Protein AF-A0A945FJR6-F1 (afdb_monomer_lite)

Foldseek 3Di:
DDFAKWFWKFKKFKPLQLLLCCQQVVQFFPLPPVPPLNVVLVVLVVVLVVLVVQLVVDPDPVSVVVSVVSNVVSSVVSNCSLVLLCDPVHSRPPVVSNVVSQVVQVVQQVLLVVLQVVQPWAWQADDSGMTMIRHHPVQRDPVSVQVSQQVSQVVGPPSIHMDRPDIFRIKRGHDHQAIWTQHPVRDIDGTDCLLDPLQAFQQLVVLSSLLVVCRNVVVLVSNLVSLVVVLVCLLVLVDQLNRRWGKDAAAPCCCVPPVNVLVCVQCVVPDHGDIFTWAAFCVRHIHTSVPDDSRGNSLVVLVSSLSSLVSSPSNDPPVSSCVSNPSDDRDPPPPPPPD

Secondary structure (DSSP, 8-state):
---EEEEEEEEEEETTHHHHHHHHHT---TT-TTS-HHHHHHHHHHHHHHHHHHHHH--SHHHHHHHHHHHHHHHHHHHHHHHHHT-TTSTT--HHHHHHHHHHHHHHHHHHHHHHHHTT-EEEEE-SSEEEEEPPTT--SHHHHHHHHHHHHTTSPTT--EEEEEEEEEEEEEETTEEEEE-TT--EEEESTTT--TTS-HHHHHHHHHHHHHHHTT-HHHHHHHHHHHHHHHHTT-S-HHHH-EEEE--HHHHH-GGGHHHHHHTTTPPTT-EEEEEEBTTS-EEEGGG--S-B-HHHHHHHHHHHHGGGGGGS-HHHHHHHS--PPPP--------

Sequence (339 aa):
VADGIFQRVVKADVESLYPSIMLSNQIHPATDTENSFLPMLEHLTNRRLEAKTNFQKATTETDRTYWDGLQGSYKILINSFYGYLAYGRANFNDYDAAGQITTIGQQIAHSMVNTLKDLGAEIIEVDTDGVYFVAPDNITTETAENALIASISATLPKGIHLSHDGRFKGMISLKAKNYILSDYNNKLTIKGSSLRSRRDERIFRQFITELAPLLIEKNFEGASLAYLDLAHKLQDGQISPEDFCRWERISKKTFSNPNLRRLAKAGEDSKIGDKIAVYQREDGSLARTDFFAHDEDRKYLLRRLHDTAERFHTLFDDAEFKKLFPNVQPKVRNQLTLF

Radius of gyration: 26.04 Å; chains: 1; bounding box: 61×44×94 Å

pLDDT: mean 93.11, std 8.25, range [38.06, 98.56]

Structure (mmCIF, N/CA/C/O backbone):
data_AF-A0A945FJR6-F1
#
_entry.id   AF-A0A945FJR6-F1
#
loop_
_atom_site.group_PDB
_atom_site.id
_atom_site.type_symbol
_atom_site.label_atom_id
_atom_site.label_alt_id
_atom_site.label_comp_id
_atom_site.label_asym_id
_atom_site.label_entity_id
_atom_site.label_seq_id
_atom_site.pdbx_PDB_ins_code
_atom_site.Cartn_x
_atom_site.Cartn_y
_atom_site.Cartn_z
_atom_site.occupancy
_atom_site.B_iso_or_equiv
_atom_site.auth_seq_id
_atom_site.auth_comp_id
_atom_site.auth_asym_id
_atom_site.auth_atom_id
_atom_site.pdbx_PDB_model_num
ATOM 1 N N . VAL A 1 1 ? -13.844 -6.084 0.187 1.00 71.75 1 VAL A N 1
ATOM 2 C CA . VAL A 1 1 ? -12.748 -5.344 -0.462 1.00 71.75 1 VAL A CA 1
ATOM 3 C C . VAL A 1 1 ? -13.189 -5.090 -1.884 1.00 71.75 1 VAL A C 1
ATOM 5 O O . VAL A 1 1 ? -13.784 -5.998 -2.460 1.00 71.75 1 VAL A O 1
ATOM 8 N N . ALA A 1 2 ? -13.002 -3.872 -2.373 1.00 84.81 2 ALA A N 1
ATOM 9 C CA . ALA A 1 2 ? -13.416 -3.431 -3.692 1.00 84.81 2 ALA A CA 1
ATOM 10 C C . ALA A 1 2 ? -12.186 -2.992 -4.495 1.00 84.81 2 ALA A C 1
ATOM 12 O O . ALA A 1 2 ? -11.311 -2.285 -3.983 1.00 84.81 2 ALA A O 1
ATOM 13 N N . ASP A 1 3 ? -12.153 -3.414 -5.753 1.00 91.69 3 ASP A N 1
ATOM 14 C CA . ASP A 1 3 ? -11.151 -3.004 -6.728 1.00 91.69 3 ASP A CA 1
ATOM 15 C C . ASP A 1 3 ? -11.764 -1.892 -7.586 1.00 91.69 3 ASP A C 1
ATOM 17 O O . ASP A 1 3 ? -12.940 -1.957 -7.949 1.00 91.69 3 ASP A O 1
ATOM 21 N N . GLY A 1 4 ? -11.001 -0.840 -7.869 1.00 95.88 4 GLY A N 1
ATOM 22 C CA . GLY A 1 4 ? -11.517 0.323 -8.579 1.00 95.88 4 GLY A CA 1
ATOM 23 C C . GLY A 1 4 ? -10.791 1.627 -8.271 1.00 95.88 4 GLY A C 1
ATOM 24 O O . GLY A 1 4 ? -9.767 1.671 -7.580 1.00 95.88 4 GLY A O 1
ATOM 25 N N . ILE A 1 5 ? -11.353 2.708 -8.808 1.00 97.19 5 ILE A N 1
ATOM 26 C CA . ILE A 1 5 ? -10.902 4.083 -8.594 1.00 97.19 5 ILE A CA 1
ATOM 27 C C . ILE A 1 5 ? -11.942 4.801 -7.735 1.00 97.19 5 ILE A C 1
ATOM 29 O O . ILE A 1 5 ? -13.079 5.003 -8.162 1.00 97.19 5 ILE A O 1
ATOM 33 N N . PHE A 1 6 ? -11.527 5.235 -6.550 1.00 97.12 6 PHE A N 1
ATOM 34 C CA . PHE A 1 6 ? -12.383 5.858 -5.546 1.00 97.12 6 PHE A CA 1
ATOM 35 C C . PHE A 1 6 ? -11.936 7.294 -5.279 1.00 97.12 6 PHE A C 1
ATOM 37 O O . PHE A 1 6 ? -10.742 7.594 -5.255 1.00 97.12 6 PHE A O 1
ATOM 44 N N . GLN A 1 7 ? -12.889 8.190 -5.044 1.00 95.44 7 GLN A N 1
ATOM 45 C CA . GLN A 1 7 ? -12.642 9.585 -4.665 1.00 95.44 7 GLN A CA 1
ATOM 46 C C . GLN A 1 7 ? -13.145 9.827 -3.239 1.00 95.44 7 GLN A C 1
ATOM 48 O O . GLN A 1 7 ? -14.053 9.133 -2.791 1.00 95.44 7 GLN A O 1
ATOM 53 N N . ARG A 1 8 ? -12.590 10.829 -2.541 1.00 94.88 8 ARG A N 1
ATOM 54 C CA . ARG A 1 8 ? -12.964 11.187 -1.152 1.00 94.88 8 ARG A CA 1
ATOM 55 C C . ARG A 1 8 ? -12.829 10.001 -0.185 1.00 94.88 8 ARG A C 1
ATOM 57 O O . ARG A 1 8 ? -13.772 9.619 0.505 1.00 94.88 8 ARG A O 1
ATOM 64 N N . VAL A 1 9 ? -11.647 9.395 -0.174 1.00 97.19 9 VAL A N 1
ATOM 65 C CA . VAL A 1 9 ? -11.382 8.204 0.637 1.00 97.19 9 VAL A CA 1
ATOM 66 C C . VAL A 1 9 ? -10.960 8.609 2.041 1.00 97.19 9 VAL A C 1
ATOM 68 O O . VAL A 1 9 ? -10.077 9.448 2.220 1.00 97.19 9 VAL A O 1
ATOM 71 N N . VAL A 1 10 ? -11.562 7.971 3.035 1.00 97.12 10 VAL A N 1
ATOM 72 C CA . VAL A 1 10 ? -11.265 8.130 4.457 1.00 97.12 10 VAL A CA 1
ATOM 73 C C . VAL A 1 10 ? -10.627 6.846 4.968 1.00 97.12 10 VAL A C 1
ATOM 75 O O . VAL A 1 10 ? -10.988 5.749 4.540 1.00 97.12 10 VAL A O 1
ATOM 78 N N . LYS A 1 11 ? -9.669 6.983 5.884 1.00 96.19 11 LYS A N 1
ATOM 79 C CA . LYS A 1 11 ? -9.117 5.874 6.655 1.00 96.19 11 LYS A CA 1
ATOM 80 C C . LYS A 1 11 ? -9.500 6.037 8.123 1.00 96.19 11 LYS A C 1
ATOM 82 O O . LYS A 1 11 ? -9.142 7.034 8.748 1.00 96.19 11 LYS A O 1
ATOM 87 N N . ALA A 1 12 ? -10.177 5.033 8.669 1.00 94.56 12 ALA A N 1
ATOM 88 C CA . ALA A 1 12 ? -10.329 4.869 10.110 1.00 94.56 12 ALA A CA 1
ATOM 89 C C . ALA A 1 12 ? -9.416 3.740 10.597 1.00 94.56 12 ALA A C 1
ATOM 91 O O . ALA A 1 12 ? -9.240 2.742 9.898 1.00 94.56 12 ALA A O 1
ATOM 92 N N . ASP A 1 13 ? -8.837 3.903 11.781 1.00 92.38 13 ASP A N 1
ATOM 93 C CA . ASP A 1 13 ? -7.892 2.952 12.374 1.00 92.38 13 ASP A CA 1
ATOM 94 C C . ASP A 1 13 ? -8.199 2.776 13.864 1.00 92.38 13 ASP A C 1
ATOM 96 O O . ASP A 1 13 ? -8.480 3.755 14.568 1.00 92.38 13 ASP A O 1
ATOM 100 N N . VAL A 1 14 ? -8.186 1.532 14.339 1.00 89.50 14 VAL A N 1
ATOM 101 C CA . VAL A 1 14 ? -8.366 1.198 15.750 1.00 89.50 14 VAL A CA 1
ATOM 102 C C . VAL A 1 14 ? -7.051 1.430 16.480 1.00 89.50 14 VAL A C 1
ATOM 104 O O . VAL A 1 14 ? -6.057 0.736 16.256 1.00 89.50 14 VAL A O 1
ATOM 107 N N . GLU A 1 15 ? -7.053 2.361 17.430 1.00 86.50 15 GLU A N 1
ATOM 108 C CA . GLU A 1 15 ? -5.855 2.677 18.193 1.00 86.50 15 GLU A CA 1
ATOM 109 C C . GLU A 1 15 ? -5.393 1.470 19.020 1.00 86.50 15 GLU A C 1
ATOM 111 O O . GLU A 1 15 ? -6.032 1.064 19.993 1.00 86.50 15 GLU A O 1
ATOM 116 N N . SER A 1 16 ? -4.232 0.917 18.648 1.00 87.38 16 SER A N 1
ATOM 117 C CA . SER A 1 16 ? -3.579 -0.168 19.389 1.00 87.38 16 SER A CA 1
ATOM 118 C C . SER A 1 16 ? -4.495 -1.382 19.616 1.00 87.38 16 SER A C 1
ATOM 120 O O . SER A 1 16 ? -4.508 -1.935 20.711 1.00 87.38 16 SER A O 1
ATOM 122 N N . LEU A 1 17 ? -5.218 -1.817 18.571 1.00 92.44 17 LEU A N 1
ATOM 123 C CA . LEU A 1 17 ? -6.237 -2.881 18.613 1.00 92.44 17 LEU A CA 1
ATOM 124 C C . LEU A 1 17 ? -5.896 -4.052 19.550 1.00 92.44 17 LEU A C 1
ATOM 126 O O . LEU A 1 17 ? -6.621 -4.294 20.510 1.00 92.44 17 LEU A O 1
ATOM 130 N N . TYR A 1 18 ? -4.801 -4.776 19.292 1.00 94.62 18 TYR A N 1
ATOM 131 C CA . TYR A 1 18 ? -4.455 -5.960 20.087 1.00 94.62 18 TYR A CA 1
ATOM 132 C C . TYR A 1 18 ? -4.109 -5.633 21.545 1.00 94.62 18 TYR A C 1
ATOM 134 O O . TYR A 1 18 ? -4.742 -6.223 22.415 1.00 94.62 18 TYR A O 1
ATOM 142 N N . PRO A 1 19 ? -3.198 -4.690 21.854 1.00 94.62 19 PRO A N 1
ATOM 143 C CA . PRO A 1 19 ? -3.008 -4.211 23.223 1.00 94.62 19 PRO A CA 1
ATOM 144 C C . PRO A 1 19 ? -4.310 -3.850 23.948 1.00 94.62 19 PRO A C 1
ATOM 146 O O . PRO A 1 19 ? -4.509 -4.247 25.093 1.00 94.62 19 PRO A O 1
ATOM 149 N N . SER A 1 20 ? -5.212 -3.140 23.271 1.00 94.06 20 SER A N 1
ATOM 150 C CA . SER A 1 20 ? -6.488 -2.713 23.841 1.00 94.06 20 SER A CA 1
ATOM 151 C C . SER A 1 20 ? -7.405 -3.901 24.142 1.00 94.06 20 SER A C 1
ATOM 153 O O . SER A 1 20 ? -7.988 -3.937 25.220 1.00 94.06 20 SER A O 1
ATOM 155 N N . ILE A 1 21 ? -7.472 -4.902 23.253 1.00 95.69 21 ILE A N 1
ATOM 156 C CA . ILE A 1 21 ? -8.183 -6.173 23.494 1.00 95.69 21 ILE A CA 1
ATOM 157 C C . ILE A 1 21 ? -7.581 -6.916 24.690 1.00 95.69 21 ILE A C 1
ATOM 159 O O . ILE A 1 21 ? -8.309 -7.392 25.553 1.00 95.69 21 ILE A O 1
ATOM 163 N N . MET A 1 22 ? -6.253 -7.011 24.770 1.00 96.38 22 MET A N 1
ATOM 164 C CA . MET A 1 22 ? -5.581 -7.706 25.873 1.00 96.38 22 MET A CA 1
ATOM 165 C C . MET A 1 22 ? -5.943 -7.088 27.223 1.00 96.38 22 MET A C 1
ATOM 167 O O . MET A 1 22 ? -6.292 -7.806 28.157 1.00 96.38 22 MET A O 1
ATOM 171 N N . LEU A 1 23 ? -5.916 -5.756 27.310 1.00 95.62 23 LEU A N 1
ATOM 172 C CA . LEU A 1 23 ? -6.253 -5.023 28.527 1.00 95.62 23 LEU A CA 1
ATOM 173 C C . LEU A 1 23 ? -7.752 -5.083 28.852 1.00 95.62 23 LEU A C 1
ATOM 175 O O . LEU A 1 23 ? -8.117 -5.322 30.001 1.00 95.62 23 LEU A O 1
ATOM 179 N N . SER A 1 24 ? -8.643 -4.892 27.877 1.00 94.25 24 SER A N 1
ATOM 180 C CA . SER A 1 24 ? -10.089 -4.859 28.138 1.00 94.25 24 SER A CA 1
ATOM 181 C C . SER A 1 24 ? -10.671 -6.241 28.445 1.00 94.25 24 SER A C 1
ATOM 183 O O . SER A 1 24 ? -11.568 -6.352 29.280 1.00 94.25 24 SER A O 1
ATOM 185 N N . ASN A 1 25 ? -10.137 -7.292 27.820 1.00 95.00 25 ASN A N 1
ATOM 186 C CA . ASN A 1 25 ? -10.568 -8.675 28.014 1.00 95.00 25 ASN A CA 1
ATOM 187 C C . ASN A 1 25 ? -9.721 -9.442 29.041 1.00 95.00 25 ASN A C 1
ATOM 189 O O . ASN A 1 25 ? -10.010 -10.610 29.287 1.00 95.00 25 ASN A O 1
ATOM 193 N N . GLN A 1 26 ? -8.706 -8.805 29.637 1.00 95.38 26 GLN A N 1
ATOM 194 C CA . GLN A 1 26 ? -7.778 -9.423 30.595 1.00 95.38 26 GLN A CA 1
ATOM 195 C C . GLN A 1 26 ? -7.098 -10.685 30.031 1.00 95.38 26 GLN A C 1
ATOM 197 O O . GLN A 1 26 ? -6.939 -11.687 30.723 1.00 95.38 26 GLN A O 1
ATOM 202 N N . ILE A 1 27 ? -6.697 -10.641 28.756 1.00 96.62 27 ILE A N 1
ATOM 203 C CA . ILE A 1 27 ? -6.035 -11.765 28.080 1.00 96.62 27 ILE A CA 1
ATOM 204 C C . ILE A 1 27 ? -4.527 -11.652 28.275 1.00 96.62 27 ILE A C 1
ATOM 206 O O . ILE A 1 27 ? -3.885 -10.739 27.751 1.00 96.62 27 ILE A O 1
ATOM 210 N N . HIS A 1 28 ? -3.959 -12.619 28.985 1.00 96.06 28 HIS A N 1
ATOM 211 C CA . HIS A 1 28 ? -2.538 -12.716 29.290 1.00 96.06 28 HIS A CA 1
ATOM 212 C C . HIS A 1 28 ? -2.049 -14.159 29.084 1.00 96.06 28 HIS A C 1
ATOM 214 O O . HIS A 1 28 ? -2.868 -15.079 29.039 1.00 96.06 28 HIS A O 1
ATOM 220 N N . PRO A 1 29 ? -0.733 -14.380 28.934 1.00 97.06 29 PRO A N 1
ATOM 221 C CA . PRO A 1 29 ? -0.199 -15.721 28.751 1.00 97.06 29 PRO A CA 1
ATOM 222 C C . PRO A 1 29 ? -0.373 -16.547 30.026 1.00 97.06 29 PRO A C 1
ATOM 224 O O . PRO A 1 29 ? -0.154 -16.043 31.132 1.00 97.06 29 PRO A O 1
ATOM 227 N N . ALA A 1 30 ? -0.695 -17.832 29.879 1.00 95.00 30 ALA A N 1
ATOM 228 C CA . ALA A 1 30 ? -0.882 -18.746 31.010 1.00 95.00 30 ALA A CA 1
ATOM 229 C C . ALA A 1 30 ? 0.387 -18.924 31.866 1.00 95.00 30 ALA A C 1
ATOM 231 O O . ALA A 1 30 ? 0.314 -19.273 33.042 1.00 95.00 30 ALA A O 1
ATOM 232 N N . THR A 1 31 ? 1.561 -18.670 31.284 1.00 94.81 31 THR A N 1
ATOM 233 C CA . THR A 1 31 ? 2.863 -18.740 31.961 1.00 94.81 31 THR A CA 1
ATOM 234 C C . THR A 1 31 ? 3.166 -17.529 32.848 1.00 94.81 31 THR A C 1
ATOM 236 O O . THR A 1 31 ? 4.166 -17.549 33.561 1.00 94.81 31 THR A O 1
ATOM 239 N N . ASP A 1 32 ? 2.371 -16.456 32.787 1.00 95.75 32 ASP A N 1
ATOM 240 C CA . ASP A 1 32 ? 2.562 -15.263 33.623 1.00 95.75 32 ASP A CA 1
ATOM 241 C C . ASP A 1 32 ? 2.023 -15.483 35.045 1.00 95.75 32 ASP A C 1
ATOM 243 O O . ASP A 1 32 ? 0.965 -14.986 35.423 1.00 95.75 32 ASP A O 1
ATOM 247 N N . THR A 1 33 ? 2.756 -16.256 35.847 1.00 93.75 33 THR A N 1
ATOM 248 C CA . THR A 1 33 ? 2.371 -16.573 37.234 1.00 93.75 33 THR A CA 1
ATOM 249 C C . THR A 1 33 ? 2.499 -15.384 38.184 1.00 93.75 33 THR A C 1
ATOM 251 O O . THR A 1 33 ? 1.852 -15.366 39.227 1.00 93.75 33 THR A O 1
ATOM 254 N N . GLU A 1 34 ? 3.312 -14.390 37.822 1.00 94.50 34 GLU A N 1
ATOM 255 C CA . GLU A 1 34 ? 3.610 -13.210 38.642 1.00 94.50 34 GLU A CA 1
ATOM 256 C C . GLU A 1 34 ? 2.755 -11.990 38.266 1.00 94.50 34 GLU A C 1
ATOM 258 O O . GLU A 1 34 ? 2.993 -10.895 38.775 1.00 94.50 34 GLU A O 1
ATOM 263 N N . ASN A 1 35 ? 1.783 -12.149 37.357 1.00 94.50 35 ASN A N 1
ATOM 264 C CA . ASN A 1 35 ? 0.915 -11.072 36.873 1.00 94.50 35 ASN A CA 1
ATOM 265 C C . ASN A 1 35 ? 1.709 -9.831 36.416 1.00 94.50 35 ASN A C 1
ATOM 267 O O . ASN A 1 35 ? 1.409 -8.695 36.782 1.00 94.50 35 ASN A O 1
ATOM 271 N N . SER A 1 36 ? 2.782 -10.042 35.660 1.00 95.19 36 SER A N 1
ATOM 272 C CA . SER A 1 36 ? 3.657 -8.965 35.190 1.00 95.19 36 SER A CA 1
ATOM 273 C C . SER A 1 36 ? 3.267 -8.453 33.804 1.00 95.19 36 SER A C 1
ATOM 275 O O . SER A 1 36 ? 3.582 -7.316 33.449 1.00 95.19 36 SER A O 1
ATOM 277 N N . PHE A 1 37 ? 2.584 -9.272 33.006 1.00 96.69 37 PHE A N 1
ATOM 278 C CA . PHE A 1 37 ? 2.374 -9.022 31.588 1.00 96.69 37 PHE A CA 1
ATOM 279 C C . PHE A 1 37 ? 1.425 -7.843 31.337 1.00 96.69 37 PHE A C 1
ATOM 281 O O . PHE A 1 37 ? 1.811 -6.860 30.698 1.00 96.69 37 PHE A O 1
ATOM 288 N N . LEU A 1 38 ? 0.194 -7.905 31.858 1.00 97.06 38 LEU A N 1
ATOM 289 C CA . LEU A 1 38 ? -0.801 -6.846 31.653 1.00 97.06 38 LEU A CA 1
ATOM 290 C C . LEU A 1 38 ? -0.452 -5.540 32.377 1.00 97.06 38 LEU A C 1
ATOM 292 O O . LEU A 1 38 ? -0.558 -4.496 31.732 1.00 97.06 38 LEU A O 1
ATOM 296 N N . PRO A 1 39 ? 0.038 -5.542 33.635 1.00 97.69 39 PRO A N 1
ATOM 297 C CA . PRO A 1 39 ? 0.448 -4.296 34.284 1.00 97.69 39 PRO A CA 1
ATOM 298 C C .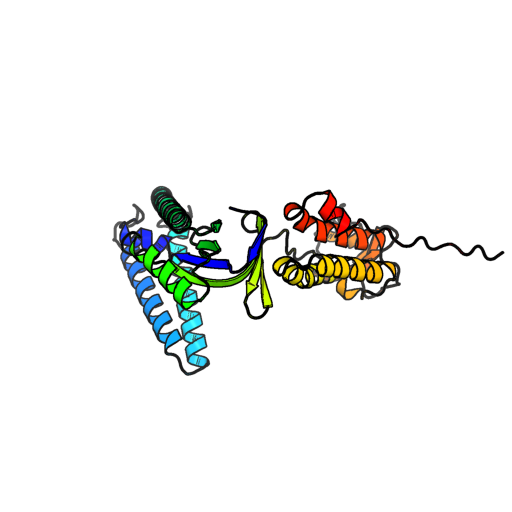 PRO A 1 39 ? 1.576 -3.575 33.541 1.00 97.69 39 PRO A C 1
ATOM 300 O O . PRO A 1 39 ? 1.569 -2.348 33.439 1.00 97.69 39 PRO A O 1
ATOM 303 N N . MET A 1 40 ? 2.525 -4.320 32.961 1.00 97.19 40 MET A N 1
ATOM 304 C CA . MET A 1 40 ? 3.568 -3.727 32.122 1.00 97.19 40 MET A CA 1
ATOM 305 C C . MET A 1 40 ? 2.980 -3.131 30.839 1.00 97.19 40 MET A C 1
ATOM 307 O O . MET A 1 40 ? 3.329 -2.010 30.464 1.00 97.19 40 MET A O 1
ATOM 311 N N . LEU A 1 41 ? 2.075 -3.854 30.173 1.00 97.31 41 LEU A N 1
ATOM 312 C CA . LEU A 1 41 ? 1.399 -3.371 28.971 1.00 97.31 41 LEU A CA 1
ATOM 313 C C . LEU A 1 41 ? 0.607 -2.085 29.243 1.00 97.31 41 LEU A C 1
ATOM 315 O O . LEU A 1 41 ? 0.713 -1.122 28.480 1.00 97.31 41 LEU A O 1
ATOM 319 N N . GLU A 1 42 ? -0.150 -2.049 30.338 1.00 96.75 42 GLU A N 1
ATOM 320 C CA . GLU A 1 42 ? -0.917 -0.881 30.768 1.00 96.75 42 GLU A CA 1
ATOM 321 C C . GLU A 1 42 ? 0.007 0.302 31.069 1.00 96.75 42 GLU A C 1
ATOM 323 O O . GLU A 1 42 ? -0.193 1.398 30.541 1.00 96.75 42 GLU A O 1
ATOM 328 N N . HIS A 1 43 ? 1.072 0.074 31.845 1.00 97.50 43 HIS A N 1
ATOM 329 C CA . HIS A 1 43 ? 2.046 1.112 32.162 1.00 97.50 43 HIS A CA 1
ATOM 330 C C . HIS A 1 43 ? 2.661 1.707 30.891 1.00 97.50 43 HIS A C 1
ATOM 332 O O . HIS A 1 43 ? 2.625 2.921 30.697 1.00 97.50 43 HIS A O 1
ATOM 338 N N . LEU A 1 44 ? 3.174 0.871 29.984 1.00 97.00 44 LEU A N 1
ATOM 339 C CA . LEU A 1 44 ? 3.765 1.326 28.723 1.00 97.00 44 LEU A CA 1
ATOM 340 C C . LEU A 1 44 ? 2.749 2.071 27.847 1.00 97.00 44 LEU A C 1
ATOM 342 O O . LEU A 1 44 ? 3.097 3.074 27.219 1.00 97.00 44 LEU A O 1
ATOM 346 N N . THR A 1 45 ? 1.491 1.627 27.837 1.00 94.62 45 THR A N 1
ATOM 347 C CA . THR A 1 45 ? 0.401 2.299 27.116 1.00 94.62 45 THR A CA 1
ATOM 348 C C . THR A 1 45 ? 0.143 3.696 27.677 1.00 94.62 45 THR A C 1
ATOM 350 O O . THR A 1 45 ? 0.117 4.661 26.911 1.00 94.62 45 THR A O 1
ATOM 353 N N . ASN A 1 46 ? 0.077 3.848 29.001 1.00 95.06 46 ASN A N 1
ATOM 354 C CA . ASN A 1 46 ? -0.065 5.150 29.656 1.00 95.06 46 ASN A CA 1
ATOM 355 C C . ASN A 1 46 ? 1.130 6.072 29.365 1.00 95.06 46 ASN A C 1
ATOM 357 O O . ASN A 1 46 ? 0.946 7.224 28.968 1.00 95.06 46 ASN A O 1
ATOM 361 N N . ARG A 1 47 ? 2.362 5.546 29.428 1.00 97.06 47 ARG A N 1
ATOM 362 C CA . ARG A 1 47 ? 3.582 6.289 29.055 1.00 97.06 47 ARG A CA 1
ATOM 363 C C . ARG A 1 47 ? 3.545 6.772 27.604 1.00 97.06 47 ARG A C 1
ATOM 365 O O . ARG A 1 47 ? 4.004 7.876 27.303 1.00 97.06 47 ARG A O 1
ATOM 372 N N . ARG A 1 48 ? 2.978 5.978 26.690 1.00 95.75 48 ARG A N 1
ATOM 373 C CA . ARG A 1 48 ? 2.784 6.386 25.293 1.00 95.75 48 ARG A CA 1
ATOM 374 C C . ARG A 1 48 ? 1.756 7.507 25.156 1.00 95.75 48 ARG A C 1
ATOM 376 O O . ARG A 1 48 ? 1.986 8.420 24.364 1.00 95.75 48 ARG A O 1
ATOM 383 N N . LEU A 1 49 ? 0.648 7.457 25.894 1.00 92.38 49 LEU A N 1
ATOM 384 C CA . LEU A 1 49 ? -0.370 8.516 25.883 1.00 92.38 49 LEU A CA 1
ATOM 385 C C . LEU A 1 49 ? 0.192 9.846 26.404 1.00 92.38 49 LEU A C 1
ATOM 387 O O . LEU A 1 49 ? -0.028 10.894 25.789 1.00 92.38 49 LEU A O 1
ATOM 391 N N . GLU A 1 50 ? 0.989 9.802 27.472 1.00 95.62 50 GLU A N 1
ATOM 392 C CA . GLU A 1 50 ? 1.737 10.962 27.969 1.00 95.62 50 GLU A CA 1
ATOM 393 C C . GLU A 1 50 ? 2.675 11.520 26.889 1.00 95.62 50 GLU A C 1
ATOM 395 O O . GLU A 1 50 ? 2.657 12.719 26.607 1.00 95.62 50 GLU A O 1
ATOM 400 N N . ALA A 1 51 ? 3.445 10.654 26.220 1.00 96.31 51 ALA A N 1
ATOM 401 C CA . ALA A 1 51 ? 4.345 11.061 25.142 1.00 96.31 51 ALA A CA 1
ATOM 402 C C . ALA A 1 51 ? 3.598 11.680 23.944 1.00 96.31 51 ALA A C 1
ATOM 404 O O . ALA A 1 51 ? 4.029 12.718 23.445 1.00 96.31 51 ALA A O 1
ATOM 405 N N . LYS A 1 52 ? 2.454 11.114 23.515 1.00 94.06 52 LYS A N 1
ATOM 406 C CA . LYS A 1 52 ? 1.588 11.711 22.472 1.00 94.06 52 LYS A CA 1
ATOM 407 C C . LYS A 1 52 ? 1.109 13.106 22.887 1.00 94.06 52 LYS A C 1
ATOM 409 O O . LYS A 1 52 ? 1.151 14.034 22.083 1.00 94.06 52 LYS A O 1
ATOM 414 N N . THR A 1 53 ? 0.688 13.262 24.141 1.00 95.06 53 THR A N 1
ATOM 415 C CA . THR A 1 53 ? 0.217 14.548 24.676 1.00 95.06 53 THR A CA 1
ATOM 416 C C . THR A 1 53 ? 1.335 15.591 24.675 1.00 95.06 53 THR A C 1
ATOM 418 O O . THR A 1 53 ? 1.124 16.730 24.263 1.00 95.06 53 THR A O 1
ATOM 421 N N . ASN A 1 54 ? 2.542 15.209 25.094 1.00 96.88 54 ASN A N 1
ATOM 422 C CA . ASN A 1 54 ? 3.695 16.108 25.090 1.00 96.88 54 ASN A CA 1
ATOM 423 C C . ASN A 1 54 ? 4.157 16.452 23.673 1.00 96.88 54 ASN A C 1
ATOM 425 O O . ASN A 1 54 ? 4.482 17.605 23.416 1.00 96.88 54 ASN A O 1
ATOM 429 N N . PHE A 1 55 ? 4.105 15.501 22.736 1.00 95.81 55 PHE A N 1
ATOM 430 C CA . PHE A 1 55 ? 4.362 15.766 21.321 1.00 95.81 55 PHE A CA 1
ATOM 431 C C . PHE A 1 55 ? 3.423 16.842 20.758 1.00 95.81 55 PHE A C 1
ATOM 433 O O . PHE A 1 55 ? 3.878 17.755 20.077 1.00 95.81 55 PHE A O 1
ATOM 440 N N . GLN A 1 56 ? 2.126 16.775 21.075 1.00 92.62 56 GLN A N 1
ATOM 441 C CA . GLN A 1 56 ? 1.145 17.773 20.632 1.00 92.62 56 GLN A CA 1
ATOM 442 C C . GLN A 1 56 ? 1.365 19.155 21.265 1.00 92.62 56 GLN A C 1
ATOM 444 O O . GLN A 1 56 ? 1.081 20.169 20.634 1.00 92.62 56 GLN A O 1
ATOM 449 N N . LYS A 1 57 ? 1.863 19.201 22.506 1.00 95.94 57 LYS A N 1
ATOM 450 C CA . LYS A 1 57 ? 2.154 20.446 23.235 1.00 95.94 57 LYS A CA 1
ATOM 451 C C . LYS A 1 57 ? 3.534 21.033 22.923 1.00 95.94 57 LYS A C 1
ATOM 453 O O . LYS A 1 57 ? 3.795 22.171 23.306 1.00 95.94 57 LYS A O 1
ATOM 458 N N . ALA A 1 58 ? 4.422 20.272 22.283 1.00 95.94 58 ALA A N 1
ATOM 459 C CA . ALA A 1 58 ? 5.793 20.685 22.015 1.00 95.94 58 ALA A CA 1
ATOM 460 C C . ALA A 1 58 ? 5.836 21.902 21.080 1.00 95.94 58 ALA A C 1
ATOM 462 O O . ALA A 1 58 ? 5.262 21.893 19.991 1.00 95.94 58 ALA A O 1
ATOM 463 N N . THR A 1 59 ? 6.555 22.942 21.501 1.00 96.19 59 THR A N 1
ATOM 464 C CA . THR A 1 59 ? 6.705 24.198 20.749 1.00 96.19 59 THR A CA 1
ATOM 465 C C . THR A 1 59 ? 8.056 24.313 20.044 1.00 96.19 59 THR A C 1
ATOM 467 O O . THR A 1 59 ? 8.191 25.118 19.125 1.00 96.19 59 THR A O 1
ATOM 470 N N . THR A 1 60 ? 9.046 23.504 20.438 1.00 97.00 60 THR A N 1
ATOM 471 C CA . THR A 1 60 ? 10.380 23.464 19.823 1.00 97.00 60 THR A CA 1
ATOM 472 C C . THR A 1 60 ? 10.536 22.241 18.917 1.00 97.00 60 THR A C 1
ATOM 474 O O . THR A 1 60 ? 9.938 21.189 19.155 1.00 97.00 60 THR A O 1
ATOM 477 N N . GLU A 1 61 ? 11.363 22.354 17.873 1.00 95.94 61 GLU A N 1
ATOM 478 C CA . GLU A 1 61 ? 11.668 21.232 16.972 1.00 95.94 61 GLU A CA 1
ATOM 479 C C . GLU A 1 61 ? 12.380 20.082 17.703 1.00 95.94 61 GLU A C 1
ATOM 481 O O . GLU A 1 61 ? 12.080 18.910 17.463 1.00 95.94 61 GLU A O 1
ATOM 486 N N . THR A 1 62 ? 13.271 20.412 18.641 1.00 96.81 62 THR A N 1
ATOM 487 C CA . THR A 1 62 ? 13.995 19.437 19.465 1.00 96.81 62 THR A CA 1
ATOM 488 C C . THR A 1 62 ? 13.039 18.604 20.314 1.00 96.81 62 THR A C 1
ATOM 490 O O . THR A 1 62 ? 13.090 17.375 20.259 1.00 96.81 62 THR A O 1
ATOM 493 N N . ASP A 1 63 ? 12.124 19.248 21.046 1.00 96.19 63 ASP A N 1
ATOM 494 C CA . ASP A 1 63 ? 11.138 18.538 21.868 1.00 96.19 63 ASP A CA 1
ATOM 495 C C . ASP A 1 63 ? 10.195 17.717 20.996 1.00 96.19 63 ASP A C 1
ATOM 497 O O . ASP A 1 63 ? 9.894 16.566 21.308 1.00 96.19 63 ASP A O 1
ATOM 501 N N . ARG A 1 64 ? 9.754 18.284 19.868 1.00 95.88 64 ARG A N 1
ATOM 502 C CA . ARG A 1 64 ? 8.872 17.589 18.932 1.00 95.88 64 ARG A CA 1
ATOM 503 C C . ARG A 1 64 ? 9.525 16.315 18.401 1.00 95.88 64 ARG A C 1
ATOM 505 O O . ARG A 1 64 ? 8.886 15.269 18.402 1.00 95.88 64 ARG A O 1
ATOM 512 N N . THR A 1 65 ? 10.800 16.381 18.024 1.00 96.94 65 THR A N 1
ATOM 513 C CA . THR A 1 65 ? 11.579 15.220 17.569 1.00 96.94 65 THR A CA 1
ATOM 514 C C . THR A 1 65 ? 11.744 14.181 18.680 1.00 96.94 65 THR A C 1
ATOM 516 O O . THR A 1 65 ? 11.558 12.987 18.445 1.00 96.94 65 THR A O 1
ATOM 519 N N . TYR A 1 66 ? 12.056 14.620 19.903 1.00 97.50 66 TYR A N 1
ATOM 520 C CA . TYR A 1 66 ? 12.210 13.734 21.057 1.00 97.50 66 TYR A CA 1
ATOM 521 C C . TYR A 1 66 ? 10.913 12.978 21.384 1.00 97.50 66 TYR A C 1
ATOM 523 O O . TYR A 1 66 ? 10.913 11.747 21.472 1.00 97.50 66 TYR A O 1
ATOM 531 N N . TRP A 1 67 ? 9.797 13.699 21.529 1.00 97.81 67 TRP A N 1
ATOM 532 C CA . TRP A 1 67 ? 8.510 13.095 21.876 1.00 97.81 67 TRP A CA 1
ATOM 533 C C . TRP A 1 67 ? 7.956 12.218 20.754 1.00 97.81 67 TRP A C 1
ATOM 535 O O . TRP A 1 67 ? 7.359 11.182 21.052 1.00 97.81 67 TRP A O 1
ATOM 545 N N . ASP A 1 68 ? 8.203 12.573 19.488 1.00 96.88 68 ASP A N 1
ATOM 546 C CA . ASP A 1 68 ? 7.854 11.723 18.347 1.00 96.88 68 ASP A CA 1
ATOM 547 C C . ASP A 1 68 ? 8.625 10.394 18.369 1.00 96.88 68 ASP A C 1
ATOM 549 O O . ASP A 1 68 ? 8.041 9.312 18.264 1.00 96.88 68 ASP A O 1
ATOM 553 N N . GLY A 1 69 ? 9.938 10.455 18.612 1.00 97.19 69 GLY A N 1
ATOM 554 C CA . GLY A 1 69 ? 10.768 9.261 18.766 1.00 97.19 69 GLY A CA 1
ATOM 555 C C . GLY A 1 69 ? 10.303 8.369 19.920 1.00 97.19 69 GLY A C 1
ATOM 556 O O . GLY A 1 69 ? 10.231 7.143 19.776 1.00 97.19 69 GLY A O 1
ATOM 557 N N . LEU A 1 70 ? 9.933 8.970 21.056 1.00 97.19 70 LEU A N 1
ATOM 558 C CA . LEU A 1 70 ? 9.496 8.234 22.239 1.00 97.19 70 LEU A CA 1
ATOM 559 C C . LEU A 1 70 ? 8.122 7.572 22.037 1.00 97.19 70 LEU A C 1
ATOM 561 O O . LEU A 1 70 ? 7.985 6.374 22.292 1.00 97.19 70 LEU A O 1
ATOM 565 N N . GLN A 1 71 ? 7.118 8.301 21.527 1.00 95.44 71 GLN A N 1
ATOM 566 C CA . GLN A 1 71 ? 5.800 7.713 21.245 1.00 95.44 71 GLN A CA 1
ATOM 567 C C . GLN A 1 71 ? 5.891 6.603 20.186 1.00 95.44 71 GLN A C 1
ATOM 569 O O . GLN A 1 71 ? 5.219 5.574 20.315 1.00 95.44 71 GLN A O 1
ATOM 574 N N . GLY A 1 72 ? 6.759 6.776 19.179 1.00 94.81 72 GLY A N 1
ATOM 575 C CA . GLY A 1 72 ? 6.991 5.790 18.127 1.00 94.81 72 GLY A CA 1
ATOM 576 C C . GLY A 1 72 ? 7.650 4.521 18.666 1.00 94.81 72 GLY A C 1
ATOM 577 O O . GLY A 1 72 ? 7.212 3.414 18.351 1.00 94.81 72 GLY A O 1
ATOM 578 N N . SER A 1 73 ? 8.640 4.672 19.548 1.00 96.56 73 SER A N 1
ATOM 579 C CA . SER A 1 73 ? 9.304 3.547 20.219 1.00 96.56 73 SER A CA 1
ATOM 580 C C . SER A 1 73 ? 8.329 2.762 21.097 1.00 96.56 73 SER A C 1
ATOM 582 O O . SER A 1 73 ? 8.263 1.534 20.997 1.00 96.56 73 SER A O 1
ATOM 584 N N . TYR A 1 74 ? 7.502 3.454 21.890 1.00 96.62 74 TYR A N 1
ATOM 585 C CA . TYR A 1 74 ? 6.456 2.789 22.664 1.00 96.62 74 TYR A CA 1
ATOM 586 C C . TYR A 1 74 ? 5.434 2.086 21.769 1.00 96.62 74 TYR A C 1
ATOM 588 O O . TYR A 1 74 ? 5.052 0.966 22.086 1.00 96.62 74 TYR A O 1
ATOM 596 N N . LYS A 1 75 ? 5.015 2.681 20.639 1.00 93.81 75 LYS A N 1
ATOM 597 C CA . LYS A 1 75 ? 4.086 2.032 19.691 1.00 93.81 75 LYS A CA 1
ATOM 598 C C . LYS A 1 75 ? 4.617 0.669 19.242 1.00 93.81 75 LYS A C 1
ATOM 600 O O . LYS A 1 75 ? 3.867 -0.303 19.240 1.00 93.81 75 LYS A O 1
ATOM 605 N N . ILE A 1 76 ? 5.899 0.600 18.877 1.00 94.00 76 ILE A N 1
ATOM 606 C CA . ILE A 1 76 ? 6.547 -0.648 18.450 1.00 94.00 76 ILE A CA 1
ATOM 607 C C . ILE A 1 76 ? 6.573 -1.659 19.599 1.00 94.00 76 ILE A C 1
ATOM 609 O O . ILE A 1 76 ? 6.183 -2.811 19.405 1.00 94.00 76 ILE A O 1
ATOM 613 N N . LEU A 1 77 ? 7.007 -1.233 20.789 1.00 95.50 77 LEU A N 1
ATOM 614 C CA . LEU A 1 77 ? 7.118 -2.111 21.953 1.00 95.50 77 LEU A CA 1
ATOM 615 C C . LEU A 1 77 ? 5.755 -2.675 22.368 1.00 95.50 77 LEU A C 1
ATOM 617 O O . LEU A 1 77 ? 5.618 -3.885 22.499 1.00 95.50 77 LEU A O 1
ATOM 621 N N . ILE A 1 78 ? 4.742 -1.819 22.493 1.00 95.31 78 ILE A N 1
ATOM 622 C CA . ILE A 1 78 ? 3.369 -2.183 22.862 1.00 95.31 78 ILE A CA 1
ATOM 623 C C . ILE A 1 78 ? 2.775 -3.168 21.847 1.00 95.31 78 ILE A C 1
ATOM 625 O O . ILE A 1 78 ? 2.304 -4.235 22.228 1.00 95.31 78 ILE A O 1
ATOM 629 N N . ASN A 1 79 ? 2.864 -2.876 20.544 1.00 92.19 79 ASN A N 1
ATOM 630 C CA . ASN A 1 79 ? 2.355 -3.787 19.511 1.00 92.19 79 ASN A CA 1
ATOM 631 C C . ASN A 1 79 ? 3.114 -5.128 19.477 1.00 92.19 79 ASN A C 1
ATOM 633 O O . ASN A 1 79 ? 2.576 -6.130 19.004 1.00 92.19 79 ASN A O 1
ATOM 637 N N . SER A 1 80 ? 4.343 -5.169 20.001 1.00 94.94 80 SER A N 1
ATOM 638 C CA . SER A 1 80 ? 5.119 -6.403 20.109 1.00 94.94 80 SER A CA 1
ATOM 639 C C . SER A 1 80 ? 4.617 -7.342 21.208 1.00 94.94 80 SER A C 1
ATOM 641 O O . SER A 1 80 ? 4.944 -8.518 21.125 1.00 94.94 80 SER A O 1
ATOM 643 N N . PHE A 1 81 ? 3.802 -6.904 22.181 1.00 96.75 81 PHE A N 1
ATOM 644 C CA . PHE A 1 81 ? 3.249 -7.799 23.218 1.00 96.75 81 PHE A CA 1
ATOM 645 C C . PHE A 1 81 ? 2.427 -8.933 22.597 1.00 96.75 81 PHE A C 1
ATOM 647 O O . PHE A 1 81 ? 2.646 -10.099 22.914 1.00 96.75 81 PHE A O 1
ATOM 654 N N . TYR A 1 82 ? 1.562 -8.610 21.633 1.00 95.62 82 TYR A N 1
ATOM 655 C CA . TYR A 1 82 ? 0.843 -9.616 20.849 1.00 95.62 82 TYR A CA 1
ATOM 656 C C . TYR A 1 82 ? 1.803 -10.521 20.058 1.00 95.62 82 TYR A C 1
ATOM 658 O O . TYR A 1 82 ? 1.702 -11.745 20.108 1.00 95.62 82 TYR A O 1
ATOM 666 N N . GLY A 1 83 ? 2.772 -9.930 19.347 1.00 94.25 83 GLY A N 1
ATOM 667 C CA . GLY A 1 83 ? 3.747 -10.698 18.566 1.00 94.25 83 GLY A CA 1
ATOM 668 C C . GLY A 1 83 ? 4.606 -11.634 19.425 1.00 94.25 83 GLY A C 1
ATOM 669 O O . GLY A 1 83 ? 4.997 -12.704 18.965 1.00 94.25 83 GLY A O 1
ATOM 670 N N . TYR A 1 84 ? 4.860 -11.252 20.678 1.00 95.56 84 TYR A N 1
ATOM 671 C CA . TYR A 1 84 ? 5.594 -12.038 21.662 1.00 95.56 84 TYR A CA 1
ATOM 672 C C . TYR A 1 84 ? 4.826 -13.303 22.054 1.00 95.56 84 TYR A C 1
ATOM 674 O O . TYR A 1 84 ? 5.424 -14.378 22.081 1.00 95.56 84 TYR A O 1
ATOM 682 N N . LEU A 1 85 ? 3.501 -13.206 22.239 1.00 97.00 85 LEU A N 1
ATOM 683 C CA . LEU A 1 85 ? 2.647 -14.377 22.469 1.00 97.00 85 LEU A CA 1
ATOM 684 C C . LEU A 1 85 ? 2.733 -15.377 21.313 1.00 97.00 85 LEU A C 1
ATOM 686 O O . LEU A 1 85 ? 2.772 -16.576 21.553 1.00 97.00 85 LEU A O 1
ATOM 690 N N . ALA A 1 86 ? 2.835 -14.907 20.068 1.00 93.88 86 ALA A N 1
ATOM 691 C CA . ALA A 1 86 ? 2.900 -15.756 18.874 1.00 93.88 86 ALA A CA 1
ATOM 692 C C . ALA A 1 86 ? 4.321 -16.252 18.514 1.00 93.88 86 ALA A C 1
ATOM 694 O O . ALA A 1 86 ? 4.508 -16.934 17.500 1.00 93.88 86 ALA A O 1
ATOM 695 N N . TYR A 1 87 ? 5.343 -15.924 19.310 1.00 95.94 87 TYR A N 1
ATOM 696 C CA . TYR A 1 87 ? 6.723 -16.327 19.048 1.00 95.94 87 TYR A CA 1
ATOM 697 C C . TYR A 1 87 ? 7.135 -17.520 19.915 1.00 95.94 87 TYR A C 1
ATOM 699 O O . TYR A 1 87 ? 7.455 -17.356 21.083 1.00 95.94 87 TYR A O 1
ATOM 707 N N . GLY A 1 88 ? 7.237 -18.714 19.324 1.00 93.94 88 GLY A N 1
ATOM 708 C CA . GLY A 1 88 ? 7.461 -19.984 20.041 1.00 93.94 88 GLY A CA 1
ATOM 709 C C . GLY A 1 88 ? 8.755 -20.123 20.855 1.00 93.94 88 GLY A C 1
ATOM 710 O O . GLY A 1 88 ? 8.969 -21.153 21.480 1.00 93.94 88 GLY A O 1
ATOM 711 N N . ARG A 1 89 ? 9.650 -19.128 20.836 1.00 95.12 89 ARG A N 1
ATOM 712 C CA . ARG A 1 89 ? 10.856 -19.087 21.688 1.00 95.12 89 ARG A CA 1
ATOM 713 C C . ARG A 1 89 ? 10.790 -17.996 22.764 1.00 95.12 89 ARG A C 1
ATOM 715 O O . ARG A 1 89 ? 11.794 -17.745 23.424 1.00 95.12 89 ARG A O 1
ATOM 722 N N . ALA A 1 90 ? 9.666 -17.296 22.884 1.00 95.12 90 ALA A N 1
ATOM 723 C CA . ALA A 1 90 ? 9.421 -16.320 23.935 1.00 95.12 90 ALA A CA 1
ATOM 724 C C . ALA A 1 90 ? 9.113 -17.016 25.267 1.00 95.12 90 ALA A C 1
ATOM 726 O O . ALA A 1 90 ? 8.476 -18.064 25.287 1.00 95.12 90 ALA A O 1
ATOM 727 N N . ASN A 1 91 ? 9.499 -16.386 26.379 1.00 93.56 91 ASN A N 1
ATOM 728 C CA . ASN A 1 91 ? 9.193 -16.897 27.720 1.00 93.56 91 ASN A CA 1
ATOM 729 C C . ASN A 1 91 ? 7.692 -16.853 28.027 1.00 93.56 91 ASN A C 1
ATOM 731 O O . ASN A 1 91 ? 7.197 -17.693 28.764 1.00 93.56 91 ASN A O 1
ATOM 735 N N . PHE A 1 92 ? 6.984 -15.880 27.449 1.00 96.06 92 PHE A N 1
ATOM 736 C CA . PHE A 1 92 ? 5.535 -15.741 27.564 1.00 96.06 92 PHE A CA 1
ATOM 737 C C . PHE A 1 92 ? 4.808 -16.134 26.271 1.00 96.06 92 PHE A C 1
ATOM 739 O O . PHE A 1 92 ? 3.806 -15.523 25.912 1.00 96.06 92 PHE A O 1
ATOM 746 N N . ASN A 1 93 ? 5.346 -17.093 25.515 1.00 97.25 93 ASN A N 1
ATOM 747 C CA . ASN A 1 93 ? 4.651 -17.626 24.347 1.00 97.25 93 ASN A CA 1
ATOM 748 C C . ASN A 1 93 ? 3.330 -18.285 24.769 1.00 97.25 93 ASN A C 1
ATOM 750 O O . ASN A 1 93 ? 3.317 -19.124 25.664 1.00 97.25 93 ASN A O 1
ATOM 754 N N . ASP A 1 94 ? 2.247 -17.926 24.087 1.00 97.94 94 ASP A N 1
ATOM 755 C CA . ASP A 1 94 ? 0.923 -18.507 24.286 1.00 97.94 94 ASP A CA 1
ATOM 756 C C . ASP A 1 94 ? 0.105 -18.340 22.994 1.00 97.94 94 ASP A C 1
ATOM 758 O O . ASP A 1 94 ? -0.420 -17.266 22.678 1.00 97.94 94 ASP A O 1
ATOM 762 N N . TYR A 1 95 ? 0.058 -19.406 22.192 1.00 97.56 95 TYR A N 1
ATOM 763 C CA . TYR A 1 95 ? -0.643 -19.401 20.908 1.00 97.56 95 TYR A CA 1
ATOM 764 C C 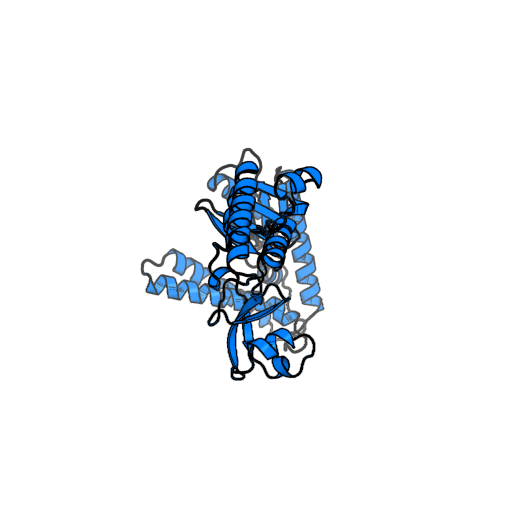. TYR A 1 95 ? -2.165 -19.337 21.064 1.00 97.56 95 TYR A C 1
ATOM 766 O O . TYR A 1 95 ? -2.830 -18.764 20.199 1.00 97.56 95 TYR A O 1
ATOM 774 N N . ASP A 1 96 ? -2.709 -19.868 22.159 1.00 97.81 96 ASP A N 1
ATOM 775 C CA . ASP A 1 96 ? -4.147 -19.859 22.416 1.00 97.81 96 ASP A CA 1
ATOM 776 C C . ASP A 1 96 ? -4.604 -18.446 22.787 1.00 97.81 96 ASP A C 1
ATOM 778 O O . ASP A 1 96 ? -5.571 -17.941 22.210 1.00 97.81 96 ASP A O 1
ATOM 782 N N . ALA A 1 97 ? -3.856 -17.751 23.650 1.00 97.69 97 ALA A N 1
ATOM 783 C CA . ALA A 1 97 ? -4.093 -16.339 23.947 1.00 97.69 97 ALA A CA 1
ATOM 784 C C . ALA A 1 97 ? -4.008 -15.471 22.676 1.00 97.69 97 ALA A C 1
ATOM 786 O O . ALA A 1 97 ? -4.889 -14.645 22.421 1.00 97.69 97 ALA A O 1
ATOM 787 N N . ALA A 1 98 ? -3.002 -15.694 21.818 1.00 97.31 98 ALA A N 1
ATOM 788 C CA . ALA A 1 98 ? -2.901 -15.008 20.526 1.00 97.31 98 ALA A CA 1
ATOM 789 C C . ALA A 1 98 ? -4.105 -15.301 19.600 1.00 97.31 98 ALA A C 1
ATOM 791 O O . ALA A 1 98 ? -4.614 -14.397 18.926 1.00 97.31 98 ALA A O 1
ATOM 792 N N . GLY A 1 99 ? -4.598 -16.543 19.586 1.00 97.25 99 GLY A N 1
ATOM 793 C CA . GLY A 1 99 ? -5.799 -16.953 18.852 1.00 97.25 99 GLY A CA 1
ATOM 794 C C . GLY A 1 99 ? -7.078 -16.271 19.352 1.00 97.25 99 GLY A C 1
ATOM 795 O O . GLY A 1 99 ? -7.903 -15.815 18.556 1.00 97.25 99 GLY A O 1
ATOM 796 N N . GLN A 1 100 ? -7.229 -16.121 20.668 1.00 97.50 100 GLN A N 1
ATOM 797 C CA . GLN A 1 100 ? -8.360 -15.401 21.262 1.00 97.50 100 GLN A CA 1
ATOM 798 C C . GLN A 1 100 ? -8.342 -13.915 20.881 1.00 97.50 100 GLN A C 1
ATOM 800 O O . GLN A 1 100 ? -9.352 -13.383 20.418 1.00 97.50 100 GLN A O 1
ATOM 805 N N . ILE A 1 101 ? -7.180 -13.260 20.992 1.00 96.19 101 ILE A N 1
ATOM 806 C CA . ILE A 1 101 ? -7.007 -11.841 20.638 1.00 96.19 101 ILE A CA 1
ATOM 807 C C . ILE A 1 101 ? -7.344 -11.597 19.164 1.00 96.19 101 ILE A C 1
ATOM 809 O O . ILE A 1 101 ? -8.066 -10.654 18.841 1.00 96.19 101 ILE A O 1
ATOM 813 N N . THR A 1 102 ? -6.858 -12.453 18.261 1.00 94.69 102 THR A N 1
ATOM 814 C CA . THR A 1 102 ? -7.144 -12.326 16.821 1.00 94.69 102 THR A CA 1
ATOM 815 C C . THR A 1 102 ? -8.617 -12.551 16.500 1.00 94.69 102 THR A C 1
ATOM 817 O O . THR A 1 102 ? -9.172 -11.814 15.687 1.00 94.69 102 THR A O 1
ATOM 820 N N . THR A 1 103 ? -9.272 -13.501 17.171 1.00 95.38 103 THR A N 1
ATOM 821 C CA . THR A 1 103 ? -10.714 -13.749 17.014 1.00 95.38 103 THR A CA 1
ATOM 822 C C . THR A 1 103 ? -11.535 -12.523 17.415 1.00 95.38 103 THR A C 1
ATOM 824 O O . THR A 1 103 ? -12.394 -12.078 16.653 1.00 95.38 103 THR A O 1
ATOM 827 N N . ILE A 1 104 ? -11.241 -11.924 18.574 1.00 94.81 104 ILE A N 1
ATOM 828 C CA . ILE A 1 104 ? -11.913 -10.698 19.032 1.00 94.81 104 ILE A CA 1
ATOM 829 C C . ILE A 1 104 ? -11.613 -9.533 18.078 1.00 94.81 104 ILE A C 1
ATOM 831 O O . ILE A 1 104 ? -12.518 -8.784 17.710 1.00 94.81 104 ILE A O 1
ATOM 835 N N . GLY A 1 105 ? -10.366 -9.407 17.615 1.00 92.94 105 GLY A N 1
ATOM 836 C CA . GLY A 1 105 ? -9.972 -8.386 16.640 1.00 92.94 105 GLY A CA 1
ATOM 837 C C . GLY A 1 105 ? -10.770 -8.472 15.339 1.00 92.94 105 GLY A C 1
ATOM 838 O O . GLY A 1 105 ? -11.280 -7.461 14.860 1.00 92.94 105 GLY A O 1
ATOM 839 N N . GLN A 1 106 ? -10.963 -9.682 14.809 1.00 91.62 106 GLN A N 1
ATOM 840 C CA . GLN A 1 106 ? -11.799 -9.912 13.628 1.00 91.62 106 GLN A CA 1
ATOM 841 C C . GLN A 1 106 ? -13.263 -9.539 13.879 1.00 91.62 106 GLN A C 1
ATOM 843 O O . GLN A 1 106 ? -13.875 -8.888 13.034 1.00 91.62 106 GLN A O 1
ATOM 848 N N . GLN A 1 107 ? -13.828 -9.895 15.036 1.00 92.12 107 GLN A N 1
ATOM 849 C CA . GLN A 1 107 ? -15.203 -9.526 15.396 1.00 92.12 107 GLN A CA 1
ATOM 850 C C . GLN A 1 107 ? -15.392 -8.002 15.455 1.00 92.12 107 GLN A C 1
ATOM 852 O O . GLN A 1 107 ? -16.377 -7.487 14.925 1.00 92.12 107 GLN A O 1
ATOM 857 N N . ILE A 1 108 ? -14.431 -7.274 16.035 1.00 91.38 108 ILE A N 1
ATOM 858 C CA . ILE A 1 108 ? -14.435 -5.804 16.072 1.00 91.38 108 ILE A CA 1
ATOM 859 C C . ILE A 1 108 ? -14.367 -5.228 14.654 1.00 91.38 108 ILE A C 1
ATOM 861 O O . ILE A 1 108 ? -15.177 -4.366 14.309 1.00 91.38 108 ILE A O 1
ATOM 865 N N . ALA A 1 109 ? -13.454 -5.726 13.814 1.00 90.19 109 ALA A N 1
ATOM 866 C CA . ALA A 1 109 ? -13.324 -5.273 12.431 1.00 90.19 109 ALA A CA 1
ATOM 867 C C . ALA A 1 109 ? -14.612 -5.519 11.625 1.00 90.19 109 ALA A C 1
ATOM 869 O O . ALA A 1 109 ? -15.075 -4.630 10.910 1.00 90.19 109 ALA A O 1
ATOM 870 N N . HIS A 1 110 ? -15.235 -6.691 11.783 1.00 90.12 110 HIS A N 1
ATOM 871 C CA . HIS A 1 110 ? -16.516 -7.013 11.156 1.00 90.12 110 HIS A CA 1
ATOM 872 C C . HIS A 1 110 ? -17.646 -6.090 11.623 1.00 90.12 110 HIS A C 1
ATOM 874 O O . HIS A 1 110 ? -18.402 -5.597 10.788 1.00 90.12 110 HIS A O 1
ATOM 880 N N . SER A 1 111 ? -17.740 -5.826 12.928 1.00 89.94 111 SER A N 1
ATOM 881 C CA . SER A 1 111 ? -18.730 -4.900 13.489 1.00 89.94 111 SER A CA 1
ATOM 882 C C . SER A 1 111 ? -18.565 -3.493 12.909 1.00 89.94 111 SER A C 1
ATOM 884 O O . SER A 1 111 ? -19.513 -2.937 12.362 1.00 89.94 111 SER A O 1
ATOM 886 N N . MET A 1 112 ? -17.338 -2.961 12.907 1.00 90.94 112 MET A N 1
ATOM 887 C CA . MET A 1 112 ? -17.022 -1.654 12.321 1.00 90.94 112 MET A CA 1
ATOM 888 C C . MET A 1 112 ? -17.416 -1.571 10.839 1.00 90.94 112 MET A C 1
ATOM 890 O O . MET A 1 112 ? -18.031 -0.594 10.415 1.00 90.94 112 MET A O 1
ATOM 894 N N . VAL A 1 113 ? -17.068 -2.592 10.050 1.00 92.00 113 VAL A N 1
ATOM 895 C CA . VAL A 1 113 ? -17.401 -2.666 8.620 1.00 92.00 113 VAL A CA 1
ATOM 896 C C . VAL A 1 113 ? -18.912 -2.665 8.398 1.00 92.00 113 VAL A C 1
ATOM 898 O O . VAL A 1 113 ? -19.383 -1.988 7.486 1.00 92.00 113 VAL A O 1
ATOM 901 N N . ASN A 1 114 ? -19.670 -3.403 9.211 1.00 92.75 114 ASN A N 1
ATOM 902 C CA . ASN A 1 114 ? -21.127 -3.444 9.109 1.00 92.75 114 ASN A CA 1
ATOM 903 C C . ASN A 1 114 ? -21.744 -2.092 9.477 1.00 92.75 114 ASN A C 1
ATOM 905 O O . ASN A 1 114 ? -22.504 -1.554 8.680 1.00 92.75 114 ASN A O 1
ATOM 909 N N . THR A 1 115 ? -21.330 -1.483 10.591 1.00 93.31 115 THR A N 1
ATOM 910 C CA . THR A 1 115 ? -21.810 -0.154 10.997 1.00 93.31 115 THR A CA 1
ATOM 911 C C . THR A 1 115 ? -21.533 0.903 9.928 1.00 93.31 115 THR A C 1
ATOM 913 O O . THR A 1 115 ? -22.403 1.709 9.612 1.00 93.31 115 THR A O 1
ATOM 916 N N . LEU A 1 116 ? -20.340 0.898 9.322 1.00 93.88 116 LEU A N 1
ATOM 917 C CA . LEU A 1 116 ? -20.016 1.809 8.221 1.00 93.88 116 LEU A CA 1
ATOM 918 C C . LEU A 1 116 ? -20.946 1.607 7.016 1.00 93.88 116 LEU A C 1
ATOM 920 O O . LEU A 1 116 ? -21.435 2.587 6.456 1.00 93.88 116 LEU A O 1
ATOM 924 N N . LYS A 1 117 ? -21.220 0.356 6.633 1.00 94.19 117 LYS A N 1
ATOM 925 C CA . LYS A 1 117 ? -22.145 0.042 5.535 1.00 94.19 117 LYS A CA 1
ATOM 926 C C . LYS A 1 117 ? -23.577 0.470 5.839 1.00 94.19 117 LYS A C 1
ATOM 928 O O . LYS A 1 117 ? -24.217 1.047 4.967 1.00 94.19 117 LYS A O 1
ATOM 933 N N . ASP A 1 118 ? -24.056 0.235 7.059 1.00 94.44 118 ASP A N 1
ATOM 934 C CA . ASP A 1 118 ? -25.399 0.635 7.499 1.00 94.44 118 ASP A CA 1
ATOM 935 C C . ASP A 1 118 ? -25.574 2.161 7.464 1.00 94.44 118 ASP A C 1
ATOM 937 O O . ASP A 1 118 ? -26.662 2.668 7.195 1.00 94.44 118 ASP A O 1
ATOM 941 N N . LEU A 1 119 ? -24.481 2.902 7.670 1.00 93.38 119 LEU A N 1
ATOM 942 C CA . LEU A 1 119 ? -24.424 4.359 7.539 1.00 93.38 119 LEU A CA 1
ATOM 943 C C . LEU A 1 119 ? -24.251 4.840 6.087 1.00 93.38 119 LEU A C 1
ATOM 945 O O . LEU A 1 119 ? -24.204 6.046 5.854 1.00 93.38 119 LEU A O 1
ATOM 949 N N . GLY A 1 120 ? -24.173 3.929 5.112 1.00 94.44 120 GLY A N 1
ATOM 950 C CA . GLY A 1 120 ? -24.066 4.239 3.685 1.00 94.44 120 GLY A CA 1
ATOM 951 C C . GLY A 1 120 ? -22.640 4.444 3.171 1.00 94.44 120 GLY A C 1
ATOM 952 O O . GLY A 1 120 ? -22.468 5.006 2.092 1.00 94.44 120 GLY A O 1
ATOM 953 N N . ALA A 1 121 ? -21.613 4.029 3.920 1.00 95.81 121 ALA A N 1
ATOM 954 C CA . ALA A 1 121 ? -20.231 4.094 3.455 1.00 95.81 121 ALA A CA 1
ATOM 955 C C . ALA A 1 121 ? -19.895 2.946 2.490 1.00 95.81 121 ALA A C 1
ATOM 957 O O . ALA A 1 121 ? -20.299 1.795 2.684 1.00 95.81 121 ALA A O 1
ATOM 958 N N . GLU A 1 122 ? -19.071 3.239 1.487 1.00 96.31 122 GLU A N 1
ATOM 959 C CA . GLU A 1 122 ? -18.545 2.235 0.563 1.00 96.31 122 GLU A CA 1
ATOM 960 C C . GLU A 1 122 ? -17.196 1.715 1.065 1.00 96.31 122 GLU A C 1
ATOM 962 O O . GLU A 1 122 ? -16.202 2.440 1.092 1.00 96.31 122 GLU A O 1
ATOM 967 N N . ILE A 1 123 ? -17.146 0.446 1.472 1.00 96.19 123 ILE A N 1
ATOM 968 C CA . ILE A 1 123 ? -15.925 -0.173 1.999 1.00 96.19 123 ILE A CA 1
ATOM 969 C C . ILE A 1 123 ? -14.989 -0.579 0.863 1.00 96.19 123 ILE A C 1
ATOM 971 O O . ILE A 1 123 ? -15.310 -1.476 0.081 1.00 96.19 123 ILE A O 1
ATOM 975 N N . ILE A 1 124 ? -13.792 0.004 0.848 1.00 95.88 124 ILE A N 1
ATOM 976 C CA . ILE A 1 124 ? -12.770 -0.260 -0.166 1.00 95.88 124 ILE A CA 1
ATOM 977 C C . ILE A 1 124 ? -11.846 -1.382 0.303 1.00 95.88 124 ILE A C 1
ATOM 979 O O . ILE A 1 124 ? -11.791 -2.439 -0.311 1.00 95.88 124 ILE A O 1
ATOM 983 N N . GLU A 1 125 ? -11.159 -1.198 1.427 1.00 92.19 125 GLU A N 1
ATOM 984 C CA . GLU A 1 125 ? -10.111 -2.103 1.914 1.00 92.19 125 GLU A CA 1
ATOM 985 C C . GLU A 1 125 ? -10.213 -2.213 3.437 1.00 92.19 125 GLU A C 1
ATOM 987 O O . GLU A 1 125 ? -10.474 -1.224 4.118 1.00 92.19 125 GLU A O 1
ATOM 992 N N . VAL A 1 126 ? -9.991 -3.410 3.978 1.00 90.25 126 VAL A N 1
ATOM 993 C CA . VAL A 1 126 ? -9.903 -3.655 5.424 1.00 90.25 126 VAL A CA 1
ATOM 994 C C . VAL A 1 126 ? -8.568 -4.349 5.680 1.00 90.25 126 VAL A C 1
ATOM 996 O O . VAL A 1 126 ? -8.314 -5.407 5.104 1.00 90.25 126 VAL A O 1
ATOM 999 N N . ASP A 1 127 ? -7.708 -3.750 6.502 1.00 82.06 127 ASP A N 1
ATOM 1000 C CA . ASP A 1 127 ? -6.490 -4.388 7.019 1.00 82.06 127 ASP A CA 1
ATOM 1001 C C . ASP A 1 127 ? -6.707 -4.790 8.491 1.00 82.06 127 ASP A C 1
ATOM 1003 O O . ASP A 1 127 ? -7.820 -4.751 9.008 1.00 82.06 127 ASP A O 1
ATOM 1007 N N . THR A 1 128 ? -5.637 -5.218 9.154 1.00 73.38 128 THR A N 1
ATOM 1008 C CA . THR A 1 128 ? -5.629 -5.786 10.511 1.00 73.38 128 THR A CA 1
ATOM 1009 C C . THR A 1 128 ? -6.366 -4.921 11.539 1.00 73.38 128 THR A C 1
ATOM 1011 O O . THR A 1 128 ? -7.095 -5.453 12.371 1.00 73.38 128 THR A O 1
ATOM 1014 N N . ASP A 1 129 ? -6.179 -3.606 11.479 1.00 79.62 129 ASP A N 1
ATOM 1015 C CA . ASP A 1 129 ? -6.674 -2.631 12.450 1.00 79.62 129 ASP A CA 1
ATOM 1016 C C . ASP A 1 129 ? -7.329 -1.400 11.807 1.00 79.62 129 ASP A C 1
ATOM 1018 O O . ASP A 1 129 ? -7.789 -0.518 12.525 1.00 79.62 129 ASP A O 1
ATOM 1022 N N . GLY A 1 130 ? -7.449 -1.341 10.478 1.00 89.12 130 GLY A N 1
ATOM 1023 C CA . GLY A 1 130 ? -7.962 -0.160 9.787 1.00 89.12 130 GLY A CA 1
ATOM 1024 C C . GLY A 1 130 ? -8.841 -0.468 8.583 1.00 89.12 130 GLY A C 1
ATOM 1025 O O . GLY A 1 130 ? -8.766 -1.537 7.978 1.00 89.12 130 GLY A O 1
ATOM 1026 N N . VAL A 1 131 ? -9.671 0.505 8.220 1.00 94.12 131 VAL A N 1
ATOM 1027 C CA . VAL A 1 131 ? -10.603 0.440 7.094 1.00 94.12 131 VAL A CA 1
ATOM 1028 C C . VAL A 1 131 ? -10.479 1.686 6.227 1.00 94.12 131 VAL A C 1
ATOM 1030 O O . VAL A 1 131 ? -10.508 2.812 6.723 1.00 94.12 131 VAL A O 1
ATOM 1033 N N . TYR A 1 132 ? -10.353 1.469 4.921 1.00 96.69 132 TYR A N 1
ATOM 1034 C CA . TYR A 1 132 ? -10.491 2.496 3.897 1.00 96.69 132 TYR A CA 1
ATOM 1035 C C . TYR A 1 132 ? -11.903 2.447 3.330 1.00 96.69 132 TYR A C 1
ATOM 1037 O O . TYR A 1 132 ? -12.381 1.380 2.932 1.00 96.69 132 TYR A O 1
ATOM 1045 N N . PHE A 1 133 ? -12.558 3.598 3.266 1.00 97.12 133 PHE A N 1
ATOM 1046 C CA . PHE A 1 133 ? -13.926 3.703 2.775 1.00 97.12 133 PHE A CA 1
ATOM 1047 C C . PHE A 1 133 ? -14.188 5.053 2.107 1.00 97.12 133 PHE A C 1
ATOM 1049 O O . PHE A 1 133 ? -13.526 6.044 2.412 1.00 97.12 133 PHE A O 1
ATOM 1056 N N . VAL A 1 134 ? -15.168 5.100 1.207 1.00 97.44 134 VAL A N 1
ATOM 1057 C CA . VAL A 1 134 ? -15.784 6.362 0.780 1.00 97.44 134 VAL A CA 1
ATOM 1058 C C . VAL A 1 134 ? -16.875 6.694 1.788 1.00 97.44 134 VAL A C 1
ATOM 1060 O O . VAL A 1 134 ? -17.754 5.870 2.053 1.00 97.44 134 VAL A O 1
ATOM 1063 N N . ALA A 1 135 ? -16.792 7.878 2.393 1.00 95.25 135 ALA A N 1
ATOM 1064 C CA . ALA A 1 135 ? -17.812 8.335 3.329 1.00 95.25 135 ALA A CA 1
ATOM 1065 C C . ALA A 1 135 ? -19.158 8.567 2.606 1.00 95.25 135 ALA A C 1
ATOM 1067 O O . ALA A 1 135 ? -19.157 8.839 1.401 1.00 95.25 135 ALA A O 1
ATOM 1068 N N . PRO A 1 136 ? -20.296 8.494 3.321 1.00 94.31 136 PRO A N 1
ATOM 1069 C CA . PRO A 1 136 ? -21.608 8.803 2.753 1.00 94.31 136 PRO A CA 1
ATOM 1070 C C . PRO A 1 136 ? -21.628 10.181 2.078 1.00 94.31 136 PRO A C 1
ATOM 1072 O O . PRO A 1 136 ? -20.927 11.095 2.511 1.00 94.31 136 PRO A O 1
ATOM 1075 N N . ASP A 1 137 ? -22.456 10.371 1.047 1.00 92.19 137 ASP A N 1
ATOM 1076 C CA . ASP A 1 137 ? -22.418 11.582 0.207 1.00 92.19 137 ASP A CA 1
ATOM 1077 C C . ASP A 1 137 ? -22.628 12.903 0.963 1.00 92.19 137 ASP A C 1
ATOM 1079 O O . ASP A 1 137 ? -22.132 13.948 0.536 1.00 92.19 137 ASP A O 1
ATOM 1083 N N . ASN A 1 138 ? -23.328 12.869 2.099 1.00 93.06 138 ASN A N 1
ATOM 1084 C CA . ASN A 1 138 ? -23.537 14.021 2.977 1.00 93.06 138 ASN A CA 1
ATOM 1085 C C . ASN A 1 138 ? -22.328 14.345 3.879 1.00 93.06 138 ASN A C 1
ATOM 1087 O O . ASN A 1 138 ? -22.326 15.379 4.546 1.00 93.06 138 ASN A O 1
ATOM 1091 N N . ILE A 1 139 ? -21.302 13.493 3.908 1.00 94.62 139 ILE A N 1
ATOM 1092 C CA . ILE A 1 139 ? -20.091 13.628 4.721 1.00 94.62 139 ILE A CA 1
ATOM 1093 C C . ILE A 1 139 ? -18.924 14.009 3.805 1.00 94.62 139 ILE A C 1
ATOM 1095 O O . ILE A 1 139 ? -18.225 13.169 3.248 1.00 94.62 139 ILE A O 1
ATOM 1099 N N . THR A 1 140 ? -18.717 15.315 3.629 1.00 91.88 140 THR A N 1
ATOM 1100 C CA . THR A 1 140 ? -17.735 15.856 2.667 1.00 91.88 140 THR A CA 1
ATOM 1101 C C . THR A 1 140 ? -16.637 16.702 3.303 1.00 91.88 140 THR A C 1
ATOM 1103 O O . THR A 1 140 ? -15.738 17.175 2.603 1.00 91.88 140 THR A O 1
ATOM 1106 N N . THR A 1 141 ? -16.665 16.899 4.620 1.00 94.75 141 THR A N 1
ATOM 1107 C CA . THR A 1 141 ? -15.669 17.684 5.361 1.00 94.75 141 THR A CA 1
ATOM 1108 C C . THR A 1 141 ? -14.961 16.817 6.388 1.00 94.75 141 THR A C 1
ATOM 1110 O O . THR A 1 141 ? -15.545 15.890 6.937 1.00 94.75 141 THR A O 1
ATOM 1113 N N . GLU A 1 142 ? -13.711 17.154 6.693 1.00 94.88 142 GLU A N 1
ATOM 1114 C CA . GLU A 1 142 ? -12.918 16.432 7.690 1.00 94.88 142 GLU A CA 1
ATOM 1115 C C . GLU A 1 142 ? -13.589 16.461 9.071 1.00 94.88 142 GLU A C 1
ATOM 1117 O O . GLU A 1 142 ? -13.594 15.467 9.788 1.00 94.88 142 GLU A O 1
ATOM 1122 N N . THR A 1 143 ? -14.246 17.565 9.433 1.00 96.31 143 THR A N 1
ATOM 1123 C CA . THR A 1 143 ? -15.031 17.656 10.673 1.00 96.31 143 THR A CA 1
ATOM 1124 C C . THR A 1 143 ? -16.190 16.657 10.695 1.00 96.31 143 THR A C 1
ATOM 1126 O O . THR A 1 143 ? -16.417 16.007 11.714 1.00 96.31 143 THR A O 1
ATOM 1129 N N . ALA A 1 144 ? -16.914 16.506 9.582 1.00 96.12 144 ALA A N 1
ATOM 1130 C CA . ALA A 1 144 ? -18.013 15.548 9.481 1.00 96.12 144 ALA A CA 1
ATOM 1131 C C . ALA A 1 144 ? -17.505 14.095 9.477 1.00 96.12 144 ALA A C 1
ATOM 1133 O O . ALA A 1 144 ? -18.114 13.233 10.103 1.00 96.12 144 ALA A O 1
ATOM 1134 N N . GLU A 1 145 ? -16.362 13.831 8.837 1.00 96.56 145 GLU A N 1
ATOM 1135 C CA . GLU A 1 145 ? -15.691 12.526 8.875 1.00 96.56 145 GLU A CA 1
ATOM 1136 C C . GLU A 1 145 ? -15.260 12.157 10.301 1.00 96.56 145 GLU A C 1
ATOM 1138 O O . GLU A 1 145 ? -15.508 11.043 10.756 1.00 96.56 145 GLU A O 1
ATOM 1143 N N . ASN A 1 146 ? -14.671 13.103 11.039 1.00 96.00 146 ASN A N 1
ATOM 1144 C CA . ASN A 1 146 ? -14.318 12.914 12.445 1.00 96.00 146 ASN A CA 1
ATOM 1145 C C . ASN A 1 146 ? -15.553 12.622 13.307 1.00 96.00 146 ASN A C 1
ATOM 1147 O O . ASN A 1 146 ? -15.514 11.724 14.145 1.00 96.00 146 ASN A O 1
ATOM 1151 N N . ALA A 1 147 ? -16.660 13.339 13.089 1.00 95.62 147 ALA A N 1
ATOM 1152 C CA . ALA A 1 147 ? -17.910 13.099 13.808 1.00 95.62 147 ALA A CA 1
ATOM 1153 C C . ALA A 1 147 ? -18.494 11.707 13.508 1.00 95.62 147 ALA A C 1
ATOM 1155 O O . ALA A 1 147 ? -18.929 11.013 14.429 1.00 95.62 147 ALA A O 1
ATOM 1156 N N . LEU A 1 148 ? -18.448 11.270 12.244 1.00 95.06 148 LEU A N 1
ATOM 1157 C CA . LEU A 1 148 ? -18.835 9.920 11.837 1.00 95.06 148 LEU A CA 1
ATOM 1158 C C . LEU A 1 148 ? -17.993 8.869 12.572 1.00 95.06 148 LEU A C 1
ATOM 1160 O O . LEU A 1 148 ? -18.549 8.001 13.243 1.00 95.06 148 LEU A O 1
ATOM 1164 N N . ILE A 1 149 ? -1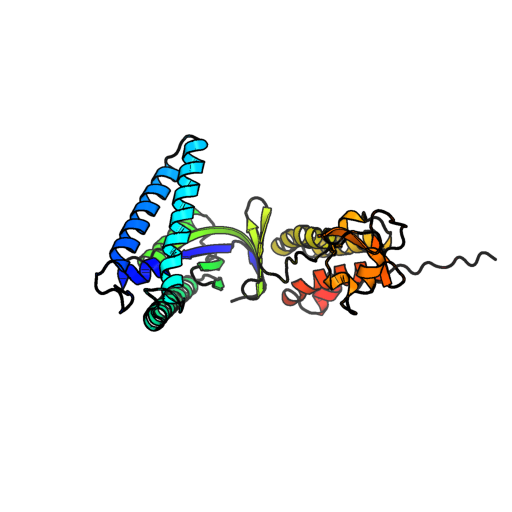6.663 8.980 12.518 1.00 95.38 149 ILE A N 1
ATOM 1165 C CA . ILE A 1 149 ? -15.750 8.031 13.173 1.00 95.38 149 ILE A CA 1
ATOM 1166 C C . ILE A 1 149 ? -15.953 8.020 14.692 1.00 95.38 149 ILE A C 1
ATOM 1168 O O . ILE A 1 149 ? -16.004 6.946 15.290 1.00 95.38 149 ILE A O 1
ATOM 1172 N N . ALA A 1 150 ? -16.144 9.184 15.318 1.00 93.75 150 ALA A N 1
ATOM 1173 C CA . ALA A 1 150 ? -16.425 9.281 16.748 1.00 93.75 150 ALA A CA 1
ATOM 1174 C C . ALA A 1 150 ? -17.744 8.586 17.128 1.00 93.75 150 ALA A C 1
ATOM 1176 O O . ALA A 1 150 ? -17.793 7.875 18.133 1.00 93.75 150 ALA A O 1
ATOM 1177 N N . SER A 1 151 ? -18.796 8.736 16.312 1.00 92.94 151 SER A N 1
ATOM 1178 C CA . SER A 1 151 ? -20.082 8.066 16.544 1.00 92.94 151 SER A CA 1
ATOM 1179 C C . SER A 1 151 ? -19.959 6.542 16.483 1.00 92.94 151 SER A C 1
ATOM 1181 O O . SER A 1 151 ? -20.501 5.850 17.340 1.00 92.94 151 SER A O 1
ATOM 1183 N N . ILE A 1 152 ? -19.164 6.019 15.544 1.00 92.00 152 ILE A N 1
ATOM 1184 C CA . ILE A 1 152 ? -18.891 4.582 15.425 1.00 92.00 152 ILE A CA 1
ATOM 1185 C C . ILE A 1 152 ? -18.037 4.121 16.604 1.00 92.00 152 ILE A C 1
ATOM 1187 O O . ILE A 1 152 ? -18.359 3.114 17.232 1.00 92.00 152 ILE A O 1
ATOM 1191 N N . SER A 1 153 ? -16.998 4.880 16.967 1.00 92.06 153 SER A N 1
ATOM 1192 C CA . SER A 1 153 ? -16.148 4.570 18.119 1.00 92.06 153 SER A CA 1
ATOM 1193 C C . SER A 1 153 ? -16.947 4.448 19.417 1.00 92.06 153 SER A C 1
ATOM 1195 O O . SER A 1 153 ? -16.579 3.639 20.262 1.00 92.06 153 SER A O 1
ATOM 1197 N N . ALA A 1 154 ? -18.027 5.217 19.585 1.00 91.00 154 ALA A N 1
ATOM 1198 C CA . ALA A 1 154 ? -18.887 5.149 20.765 1.00 91.00 154 ALA A CA 1
ATOM 1199 C C . ALA A 1 154 ? -19.723 3.855 20.848 1.00 91.00 154 ALA A C 1
ATOM 1201 O O . ALA A 1 154 ? -20.200 3.510 21.926 1.00 91.00 154 ALA A O 1
ATOM 1202 N N . THR A 1 155 ? -19.895 3.137 19.733 1.00 88.94 155 THR A N 1
ATOM 1203 C CA . THR A 1 155 ? -20.600 1.841 19.686 1.00 88.94 155 THR A CA 1
ATOM 1204 C C . THR A 1 155 ? -19.684 0.641 19.937 1.00 88.94 155 THR A C 1
ATOM 1206 O O . THR A 1 155 ? -20.170 -0.473 20.132 1.00 88.94 155 THR A O 1
ATOM 1209 N N . LEU A 1 156 ? -18.363 0.848 19.926 1.00 87.88 156 LEU A N 1
ATOM 1210 C CA . LEU A 1 156 ? -17.388 -0.222 20.108 1.00 87.88 156 LEU A CA 1
ATOM 1211 C C . LEU A 1 156 ? -17.236 -0.625 21.585 1.00 87.88 156 LEU A C 1
ATOM 1213 O O . LEU A 1 156 ? -17.566 0.152 22.485 1.00 87.88 156 LEU A O 1
ATOM 1217 N N . PRO A 1 157 ? -16.722 -1.842 21.859 1.00 87.19 157 PRO A N 1
ATOM 1218 C CA . PRO A 1 157 ? -16.453 -2.288 23.221 1.00 87.19 157 PRO A CA 1
ATOM 1219 C C . PRO A 1 157 ? -15.559 -1.313 23.995 1.00 87.19 157 PRO A C 1
ATOM 1221 O O . PRO A 1 157 ? -14.678 -0.659 23.435 1.00 87.19 157 PRO A O 1
ATOM 1224 N N . LYS A 1 158 ? -15.748 -1.258 25.317 1.00 85.12 158 LYS A N 1
ATOM 1225 C CA . LYS A 1 158 ? -14.965 -0.389 26.204 1.00 85.12 158 LYS A CA 1
ATOM 1226 C C . LYS A 1 158 ? -13.457 -0.619 26.013 1.00 85.12 158 LYS A C 1
ATOM 1228 O O . LYS A 1 158 ? -12.991 -1.754 26.060 1.00 85.12 158 LYS A O 1
ATOM 1233 N N . GLY A 1 159 ? -12.708 0.472 25.853 1.00 83.12 159 GLY A N 1
ATOM 1234 C CA . GLY A 1 159 ? -11.256 0.455 25.634 1.00 83.12 159 GLY A CA 1
ATOM 1235 C C . GLY A 1 159 ? -10.840 0.344 24.165 1.00 83.12 159 GLY A C 1
ATOM 1236 O O . GLY A 1 159 ? -9.659 0.487 23.865 1.00 83.12 159 GLY A O 1
ATOM 1237 N N . ILE A 1 160 ? -11.785 0.135 23.246 1.00 88.94 160 ILE A N 1
ATOM 1238 C CA . ILE A 1 160 ? -11.534 0.159 21.806 1.00 88.94 160 ILE A CA 1
ATOM 1239 C C . ILE A 1 160 ? -11.926 1.531 21.265 1.00 88.94 160 ILE A C 1
ATOM 1241 O O . ILE A 1 160 ? -13.072 1.959 21.387 1.00 88.94 160 ILE A O 1
ATOM 1245 N N . HIS A 1 161 ? -10.965 2.211 20.646 1.00 89.00 161 HIS A N 1
ATOM 1246 C CA . HIS A 1 161 ? -11.157 3.549 20.103 1.00 89.00 161 HIS A CA 1
ATOM 1247 C C . HIS A 1 161 ? -10.805 3.580 18.623 1.00 89.00 161 HIS A C 1
ATOM 1249 O O . HIS A 1 161 ? -9.737 3.111 18.228 1.00 89.00 161 HIS A O 1
ATOM 1255 N N . LEU A 1 162 ? -11.699 4.146 17.813 1.00 91.69 162 LEU A N 1
ATOM 1256 C CA . LEU A 1 162 ? -11.401 4.472 16.425 1.00 91.69 162 LEU A CA 1
ATOM 1257 C C . LEU A 1 162 ? -10.880 5.895 16.317 1.00 91.69 162 LEU A C 1
ATOM 1259 O O . LEU A 1 162 ? -11.385 6.819 16.954 1.00 91.69 162 LEU A O 1
ATOM 1263 N N . SER A 1 163 ? -9.899 6.054 15.445 1.00 91.50 163 SER A N 1
ATOM 1264 C CA . SER A 1 163 ? -9.295 7.328 15.098 1.00 91.50 163 SER A CA 1
ATOM 1265 C C . SER A 1 163 ? -9.471 7.605 13.610 1.00 91.50 163 SER A C 1
ATOM 1267 O O . SER A 1 163 ? -9.475 6.686 12.786 1.00 91.50 163 SER A O 1
ATOM 1269 N N . HIS A 1 164 ? -9.628 8.883 13.269 1.00 93.88 164 HIS A N 1
ATOM 1270 C CA . HIS A 1 164 ? -9.440 9.351 11.901 1.00 93.88 164 HIS A CA 1
ATOM 1271 C C . HIS A 1 164 ? -7.936 9.341 11.610 1.00 93.88 164 HIS A C 1
ATOM 1273 O O . HIS A 1 164 ? -7.181 10.096 12.220 1.00 93.88 164 HIS A O 1
ATOM 1279 N N . ASP A 1 165 ? -7.499 8.431 10.739 1.00 92.94 165 ASP A N 1
ATOM 1280 C CA . ASP A 1 165 ? -6.076 8.185 10.444 1.00 92.94 165 ASP A CA 1
ATOM 1281 C C . ASP A 1 165 ? -5.690 8.625 9.023 1.00 92.94 165 ASP A C 1
ATOM 1283 O O . ASP A 1 165 ? -4.548 8.478 8.582 1.00 92.94 165 ASP A O 1
ATOM 1287 N N . GLY A 1 166 ? -6.632 9.183 8.264 1.00 93.81 166 GLY A N 1
ATOM 1288 C CA . GLY A 1 166 ? -6.310 9.734 6.960 1.00 93.81 166 GLY A CA 1
ATOM 1289 C C . GLY A 1 166 ? -7.513 10.162 6.145 1.00 93.81 166 GLY A C 1
ATOM 1290 O O . GLY A 1 166 ? -8.584 9.562 6.188 1.00 93.81 166 GLY A O 1
ATOM 1291 N N . ARG A 1 167 ? -7.282 11.189 5.334 1.00 95.62 167 ARG A N 1
ATOM 1292 C CA . ARG A 1 167 ? -8.220 11.719 4.352 1.00 95.62 167 ARG A CA 1
ATOM 1293 C C . ARG A 1 167 ? -7.489 11.906 3.029 1.00 95.62 167 ARG A C 1
ATOM 1295 O O . ARG A 1 167 ? -6.422 12.518 2.973 1.00 95.62 167 ARG A O 1
ATOM 1302 N N . PHE A 1 168 ? -8.069 11.377 1.961 1.00 97.25 168 PHE A N 1
ATOM 1303 C CA . PHE A 1 168 ? -7.432 11.265 0.656 1.00 97.25 168 PHE A CA 1
ATOM 1304 C C . PHE A 1 168 ? -8.361 11.777 -0.441 1.00 97.25 168 PHE A C 1
ATOM 1306 O O . PHE A 1 168 ? -9.556 11.481 -0.465 1.00 97.25 168 PHE A O 1
ATOM 1313 N N . LYS A 1 169 ? -7.785 12.516 -1.393 1.00 96.12 169 LYS A N 1
ATOM 1314 C CA . LYS A 1 169 ? -8.479 12.975 -2.599 1.00 96.12 169 LYS A CA 1
ATOM 1315 C C . LYS A 1 169 ? -9.010 11.782 -3.395 1.00 96.12 169 LYS A C 1
ATOM 1317 O O . LYS A 1 169 ? -10.141 11.822 -3.876 1.00 96.12 169 LYS A O 1
ATOM 1322 N N . GLY A 1 170 ? -8.230 10.704 -3.466 1.00 97.00 170 GLY A N 1
ATOM 1323 C CA . GLY A 1 170 ? -8.689 9.435 -4.011 1.00 97.00 170 GLY A CA 1
ATOM 1324 C C . GLY A 1 170 ? -7.718 8.278 -3.816 1.00 97.00 170 GLY A C 1
ATOM 1325 O O . GLY A 1 170 ? -6.603 8.444 -3.311 1.00 97.00 170 GLY A O 1
ATOM 1326 N N . MET A 1 171 ? -8.178 7.100 -4.219 1.00 97.69 171 MET A N 1
ATOM 1327 C CA . MET A 1 171 ? -7.491 5.824 -4.099 1.00 97.69 171 MET A CA 1
ATOM 1328 C C . MET A 1 171 ? -7.672 5.008 -5.376 1.00 97.69 171 MET A C 1
ATOM 1330 O O . MET A 1 171 ? -8.776 4.910 -5.903 1.00 97.69 171 MET A O 1
ATOM 1334 N N . ILE A 1 172 ? -6.599 4.372 -5.829 1.00 97.56 172 ILE A N 1
ATOM 1335 C CA . ILE A 1 172 ? -6.651 3.270 -6.788 1.00 97.56 172 ILE A CA 1
ATOM 1336 C C . ILE A 1 172 ? -6.456 1.991 -5.985 1.00 97.56 172 ILE A C 1
ATOM 1338 O O . ILE A 1 172 ? -5.376 1.794 -5.428 1.00 97.56 172 ILE A O 1
ATOM 1342 N N . SER A 1 173 ? -7.481 1.147 -5.911 1.00 96.12 173 SER A N 1
ATOM 1343 C CA . SER A 1 173 ? -7.429 -0.167 -5.266 1.00 96.12 173 SER A CA 1
ATOM 1344 C C . SER A 1 173 ? -7.387 -1.244 -6.343 1.00 96.12 173 SER A C 1
ATOM 1346 O O . SER A 1 173 ? -8.282 -1.300 -7.179 1.00 96.12 173 SER A O 1
ATOM 1348 N N . LEU A 1 174 ? -6.335 -2.065 -6.369 1.00 93.44 174 LEU A N 1
ATOM 1349 C CA . LEU A 1 174 ? -6.191 -3.128 -7.376 1.00 93.44 174 LEU A CA 1
ATOM 1350 C C . LEU A 1 174 ? -6.453 -4.524 -6.815 1.00 93.44 174 LEU A C 1
ATOM 1352 O O . LEU A 1 174 ? -6.841 -5.417 -7.558 1.00 93.44 174 LEU A O 1
ATOM 1356 N N . LYS A 1 175 ? -6.076 -4.724 -5.552 1.00 89.75 175 LYS A N 1
ATOM 1357 C CA . LYS A 1 175 ? -6.271 -5.930 -4.744 1.00 89.75 175 LYS A CA 1
ATOM 1358 C C . LYS A 1 175 ? -5.808 -5.626 -3.322 1.00 89.75 175 LYS A C 1
ATOM 1360 O O . LYS A 1 175 ? -5.072 -4.659 -3.102 1.00 89.75 175 LYS A O 1
ATOM 1365 N N . ALA A 1 176 ? -6.092 -6.540 -2.397 1.00 88.56 176 ALA A N 1
ATOM 1366 C CA . ALA A 1 176 ? -5.623 -6.445 -1.018 1.00 88.56 176 ALA A CA 1
ATOM 1367 C C . ALA A 1 176 ? -4.117 -6.100 -0.922 1.00 88.56 176 ALA A C 1
ATOM 1369 O O . ALA A 1 176 ? -3.258 -6.739 -1.547 1.00 88.56 176 ALA A O 1
ATOM 1370 N N . LYS A 1 177 ? -3.795 -5.076 -0.125 1.00 88.12 177 LYS A N 1
ATOM 1371 C CA . LYS A 1 177 ? -2.455 -4.504 0.112 1.00 88.12 177 LYS A CA 1
ATOM 1372 C C . LYS A 1 177 ? -1.761 -3.960 -1.141 1.00 88.12 177 LYS A C 1
ATOM 1374 O O . LYS A 1 177 ? -0.534 -3.807 -1.156 1.00 88.12 177 LYS A O 1
ATOM 1379 N N . ASN A 1 178 ? -2.520 -3.674 -2.197 1.00 92.69 178 ASN A N 1
ATOM 1380 C CA . ASN A 1 178 ? -2.022 -3.165 -3.468 1.00 92.69 178 ASN A CA 1
ATOM 1381 C C . ASN A 1 178 ? -2.858 -1.980 -3.944 1.00 92.69 178 ASN A C 1
ATOM 1383 O O . ASN A 1 178 ? -3.871 -2.130 -4.626 1.00 92.69 178 ASN A O 1
ATOM 1387 N N . TYR A 1 179 ? -2.419 -0.790 -3.554 1.00 94.88 179 TYR A N 1
ATOM 1388 C CA . TYR A 1 179 ? -3.172 0.425 -3.795 1.00 94.88 179 TYR A CA 1
ATOM 1389 C C . TYR A 1 179 ? -2.276 1.661 -3.867 1.00 94.88 179 TYR A C 1
ATOM 1391 O O . TYR A 1 179 ? -1.143 1.681 -3.371 1.00 94.88 179 TYR A O 1
ATOM 1399 N N . ILE A 1 180 ? -2.808 2.713 -4.478 1.00 97.19 180 ILE A N 1
ATOM 1400 C CA . ILE A 1 180 ? -2.215 4.049 -4.520 1.00 97.19 180 ILE A CA 1
ATOM 1401 C C . ILE A 1 180 ? -3.193 5.012 -3.862 1.00 97.19 180 ILE A C 1
ATOM 1403 O O . ILE A 1 180 ? -4.355 5.048 -4.244 1.00 97.19 180 ILE A O 1
ATOM 1407 N N . LEU A 1 181 ? -2.727 5.802 -2.901 1.00 97.19 181 LEU A N 1
ATOM 1408 C CA . LEU A 1 181 ? -3.483 6.900 -2.299 1.00 97.19 181 LEU A CA 1
ATOM 1409 C C . LEU A 1 181 ? -2.919 8.228 -2.789 1.00 97.19 181 LEU A C 1
ATOM 1411 O O . LEU A 1 181 ? -1.697 8.383 -2.824 1.00 97.19 181 LEU A O 1
ATOM 1415 N N . SER A 1 182 ? -3.789 9.187 -3.088 1.00 97.62 182 SER A N 1
ATOM 1416 C CA . SER A 1 182 ? -3.419 10.592 -3.267 1.00 97.62 182 SER A CA 1
ATOM 1417 C C . SER A 1 182 ? -4.043 11.419 -2.158 1.00 97.62 182 SER A C 1
ATOM 1419 O O . SER A 1 182 ? -5.265 11.428 -2.008 1.00 97.62 182 SER A O 1
ATOM 1421 N N . ASP A 1 183 ? -3.226 12.146 -1.400 1.00 95.50 183 ASP A N 1
ATOM 1422 C CA . ASP A 1 183 ? -3.749 13.157 -0.481 1.00 95.50 183 ASP A CA 1
ATOM 1423 C C . ASP A 1 183 ? -4.226 14.416 -1.238 1.00 95.50 183 ASP A C 1
ATOM 1425 O O . ASP A 1 183 ? -4.139 14.507 -2.469 1.00 95.50 183 ASP A O 1
ATOM 1429 N N . TYR A 1 184 ? -4.763 15.387 -0.497 1.00 92.94 184 TYR A N 1
ATOM 1430 C CA . TYR A 1 184 ? -5.240 16.660 -1.050 1.00 92.94 184 TYR A CA 1
ATOM 1431 C C . TYR A 1 184 ? -4.112 17.612 -1.488 1.00 92.94 184 TYR A C 1
ATOM 1433 O O . TYR A 1 184 ? -4.382 18.583 -2.188 1.00 92.94 184 TYR A O 1
ATOM 1441 N N . ASN A 1 185 ? -2.855 17.309 -1.149 1.00 92.06 185 ASN A N 1
ATOM 1442 C CA . ASN A 1 185 ? -1.662 18.016 -1.617 1.00 92.06 185 ASN A CA 1
ATOM 1443 C C . ASN A 1 185 ? -1.012 17.316 -2.829 1.00 92.06 185 ASN A C 1
ATOM 1445 O O . ASN A 1 185 ? 0.114 17.644 -3.201 1.00 92.06 185 ASN A O 1
ATOM 1449 N N . ASN A 1 186 ? -1.703 16.343 -3.439 1.00 88.94 186 ASN A N 1
ATOM 1450 C CA . ASN A 1 186 ? -1.220 15.495 -4.536 1.00 88.94 186 ASN A CA 1
ATOM 1451 C C . ASN A 1 186 ? 0.020 14.647 -4.187 1.00 88.94 186 ASN A C 1
ATOM 1453 O O . ASN A 1 186 ? 0.735 14.176 -5.075 1.00 88.94 186 ASN A O 1
ATOM 1457 N N . LYS A 1 187 ? 0.292 14.409 -2.900 1.00 95.38 187 LYS A N 1
ATOM 1458 C CA . LYS A 1 187 ? 1.335 13.475 -2.476 1.00 95.38 187 LYS A CA 1
ATOM 1459 C C . LYS A 1 187 ? 0.803 12.050 -2.573 1.00 95.38 187 LYS A C 1
ATOM 1461 O O . LYS A 1 187 ? -0.219 11.701 -1.980 1.00 95.38 187 LYS A O 1
ATOM 1466 N N . LEU A 1 188 ? 1.551 11.204 -3.277 1.00 96.12 188 LEU A N 1
ATOM 1467 C CA . LEU A 1 188 ? 1.185 9.806 -3.472 1.00 96.12 188 LEU A CA 1
ATOM 1468 C C . LEU A 1 188 ? 1.779 8.893 -2.398 1.00 96.12 188 LEU A C 1
ATOM 1470 O O . LEU A 1 188 ? 2.970 8.951 -2.083 1.00 96.12 188 LEU A O 1
ATOM 1474 N N . THR A 1 189 ? 0.956 7.973 -1.902 1.00 95.56 189 THR A N 1
ATOM 1475 C CA . THR A 1 189 ? 1.385 6.823 -1.102 1.00 95.56 189 THR A CA 1
ATOM 1476 C C . THR A 1 189 ? 1.094 5.545 -1.875 1.00 95.56 189 THR A C 1
ATOM 1478 O O . THR A 1 189 ? -0.057 5.150 -2.024 1.00 95.56 189 THR A O 1
ATOM 1481 N N . ILE A 1 190 ? 2.147 4.883 -2.354 1.00 94.56 190 ILE A N 1
ATOM 1482 C CA . ILE A 1 190 ? 2.047 3.641 -3.132 1.00 94.56 190 ILE A CA 1
ATOM 1483 C C . ILE A 1 190 ? 2.356 2.448 -2.223 1.00 94.56 190 ILE A C 1
ATOM 1485 O O . ILE A 1 190 ? 3.438 2.383 -1.623 1.00 94.56 190 ILE A O 1
ATOM 1489 N N . LYS A 1 191 ? 1.427 1.494 -2.135 1.00 91.94 191 LYS A N 1
ATOM 1490 C CA . LYS A 1 191 ? 1.549 0.260 -1.351 1.00 91.94 191 LYS A CA 1
ATOM 1491 C C . LYS A 1 191 ? 1.412 -0.963 -2.254 1.00 91.94 191 LYS A C 1
ATOM 1493 O O . LYS A 1 191 ? 0.617 -0.979 -3.185 1.00 91.94 191 LYS A O 1
ATOM 1498 N N . GLY A 1 192 ? 2.197 -1.995 -1.951 1.00 88.62 192 GLY A N 1
ATOM 1499 C CA . GLY A 1 192 ? 2.163 -3.270 -2.663 1.00 88.62 192 GLY A CA 1
ATOM 1500 C C . GLY A 1 192 ? 3.298 -3.463 -3.671 1.00 88.62 192 GLY A C 1
ATOM 1501 O O . GLY A 1 192 ? 3.727 -2.548 -4.375 1.00 88.62 192 GLY A O 1
ATOM 1502 N N . SER A 1 193 ? 3.809 -4.693 -3.731 1.00 82.06 193 SER A N 1
ATOM 1503 C CA . SER A 1 193 ? 4.991 -5.055 -4.525 1.00 82.06 193 SER A CA 1
ATOM 1504 C C . SER A 1 193 ? 4.758 -5.029 -6.036 1.00 82.06 193 SER A C 1
ATOM 1506 O O . SER A 1 193 ? 5.704 -4.765 -6.775 1.00 82.06 193 SER A O 1
ATOM 1508 N N . SER A 1 194 ? 3.527 -5.275 -6.503 1.00 83.44 194 SER A N 1
ATOM 1509 C CA . SER A 1 194 ? 3.191 -5.182 -7.933 1.00 83.44 194 SER A CA 1
ATOM 1510 C C . SER A 1 194 ? 3.121 -3.747 -8.441 1.00 83.44 194 SER A C 1
ATOM 1512 O O . SER A 1 194 ? 3.464 -3.516 -9.591 1.00 83.44 194 SER A O 1
ATOM 1514 N N . LEU A 1 195 ? 2.756 -2.772 -7.607 1.00 85.81 195 LEU A N 1
ATOM 1515 C CA . LEU A 1 195 ? 2.778 -1.358 -7.992 1.00 85.81 195 LEU A CA 1
ATOM 1516 C C . LEU A 1 195 ? 4.176 -0.749 -7.903 1.00 85.81 195 LEU A C 1
ATOM 1518 O O . LEU A 1 195 ? 4.524 0.130 -8.684 1.00 85.81 195 LEU A O 1
ATOM 1522 N N . ARG A 1 196 ? 5.004 -1.216 -6.965 1.00 81.50 196 ARG A N 1
ATOM 1523 C CA . ARG A 1 196 ? 6.350 -0.676 -6.775 1.00 81.50 196 ARG A CA 1
ATOM 1524 C C . ARG A 1 196 ? 7.347 -1.778 -6.451 1.00 81.50 196 ARG A C 1
ATOM 1526 O O . ARG A 1 196 ? 7.543 -2.136 -5.288 1.00 81.50 196 ARG A O 1
ATOM 1533 N N . SER A 1 197 ? 8.050 -2.254 -7.475 1.00 82.12 197 SER A N 1
ATOM 1534 C CA . SER A 1 197 ? 9.204 -3.129 -7.292 1.00 82.12 197 SER A CA 1
ATOM 1535 C C . SER A 1 197 ? 10.498 -2.320 -7.247 1.00 82.12 197 SER A C 1
ATOM 1537 O O . SER A 1 197 ? 10.701 -1.381 -8.014 1.00 82.12 197 SER A O 1
ATOM 1539 N N . ARG A 1 198 ? 11.441 -2.719 -6.382 1.00 75.81 198 ARG A N 1
ATOM 1540 C CA . ARG A 1 198 ? 12.812 -2.167 -6.393 1.00 75.81 198 ARG A CA 1
ATOM 1541 C C . ARG A 1 198 ? 13.568 -2.481 -7.688 1.00 75.81 198 ARG A C 1
ATOM 1543 O O . ARG A 1 198 ? 14.588 -1.854 -7.942 1.00 75.81 198 ARG A O 1
ATOM 1550 N N . ARG A 1 199 ? 13.094 -3.470 -8.453 1.00 79.56 199 ARG A N 1
ATOM 1551 C CA . ARG A 1 199 ? 13.683 -3.893 -9.729 1.00 79.56 199 ARG A CA 1
ATOM 1552 C C . ARG A 1 199 ? 13.127 -3.136 -10.931 1.00 79.56 199 ARG A C 1
ATOM 1554 O O . ARG A 1 199 ? 13.671 -3.302 -12.015 1.00 79.56 199 ARG A O 1
ATOM 1561 N N . ASP A 1 200 ? 12.054 -2.367 -10.748 1.00 88.00 200 ASP A N 1
ATOM 1562 C CA . ASP A 1 200 ? 11.495 -1.575 -11.837 1.00 88.00 200 ASP A CA 1
ATOM 1563 C C . ASP A 1 200 ? 12.454 -0.438 -12.197 1.00 88.00 200 ASP A C 1
ATOM 1565 O O . ASP A 1 200 ? 12.960 0.291 -11.329 1.00 88.00 200 ASP A O 1
ATOM 1569 N N . GLU A 1 201 ? 12.665 -0.283 -13.497 1.00 93.81 201 GLU A N 1
ATOM 1570 C CA . GLU A 1 201 ? 13.346 0.853 -14.092 1.00 93.81 201 GLU A CA 1
ATOM 1571 C C . GLU A 1 201 ? 12.705 2.165 -13.585 1.00 93.81 201 GLU A C 1
ATOM 1573 O O . GLU A 1 201 ? 11.504 2.231 -13.288 1.00 93.81 201 GLU A O 1
ATOM 1578 N N . ARG A 1 202 ? 13.509 3.217 -13.384 1.00 94.75 202 ARG A N 1
ATOM 1579 C CA . ARG A 1 202 ? 13.029 4.475 -12.781 1.00 94.75 202 ARG A CA 1
ATOM 1580 C C . ARG A 1 202 ? 11.917 5.109 -13.617 1.00 94.75 202 ARG A C 1
ATOM 1582 O O . ARG A 1 202 ? 10.933 5.550 -13.026 1.00 94.75 202 ARG A O 1
ATOM 1589 N N . ILE A 1 203 ? 12.039 5.068 -14.941 1.00 96.38 203 ILE A N 1
ATOM 1590 C CA . ILE A 1 203 ? 11.067 5.640 -15.874 1.00 96.38 203 ILE A CA 1
ATOM 1591 C C . ILE A 1 203 ? 9.662 5.044 -15.706 1.00 96.38 203 ILE A C 1
ATOM 1593 O O . ILE A 1 203 ? 8.680 5.773 -15.683 1.00 96.38 203 ILE A O 1
ATOM 1597 N N . PHE A 1 204 ? 9.540 3.735 -15.459 1.00 95.56 204 PHE A N 1
ATOM 1598 C CA . PHE A 1 204 ? 8.233 3.094 -15.255 1.00 95.56 204 PHE A CA 1
ATOM 1599 C C . PHE A 1 204 ? 7.637 3.400 -13.875 1.00 95.56 204 PHE A C 1
ATOM 1601 O O . PHE A 1 204 ? 6.421 3.484 -13.718 1.00 95.56 204 PHE A O 1
ATOM 1608 N N . ARG A 1 205 ? 8.482 3.631 -12.862 1.00 93.50 205 ARG A N 1
ATOM 1609 C CA . ARG A 1 205 ? 8.025 4.122 -11.551 1.00 93.50 205 ARG A CA 1
ATOM 1610 C C . ARG A 1 205 ? 7.554 5.577 -11.620 1.00 93.50 205 ARG A C 1
ATOM 1612 O O . ARG A 1 205 ? 6.609 5.936 -10.919 1.00 93.50 205 ARG A O 1
ATOM 1619 N N . GLN A 1 206 ? 8.205 6.397 -12.445 1.00 94.75 206 GLN A N 1
ATOM 1620 C CA . GLN A 1 206 ? 7.763 7.762 -12.741 1.00 94.75 206 GLN A CA 1
ATOM 1621 C C . GLN A 1 206 ? 6.438 7.742 -13.498 1.00 94.75 206 GLN A C 1
ATOM 1623 O O . GLN A 1 206 ? 5.499 8.382 -13.043 1.00 94.75 206 GLN A O 1
ATOM 1628 N N . PHE A 1 207 ? 6.310 6.894 -14.522 1.00 96.50 207 PHE A N 1
ATOM 1629 C CA . PHE A 1 207 ? 5.057 6.707 -15.253 1.00 96.50 207 PHE A CA 1
ATOM 1630 C C . PHE A 1 207 ? 3.878 6.372 -14.330 1.00 96.50 207 PHE A C 1
ATOM 1632 O O . PHE A 1 207 ? 2.844 7.015 -14.419 1.00 96.50 207 PHE A O 1
ATOM 1639 N N . ILE A 1 208 ? 4.029 5.451 -13.368 1.00 95.62 208 ILE A N 1
ATOM 1640 C CA . ILE A 1 208 ? 2.972 5.168 -12.371 1.00 95.62 208 ILE A CA 1
ATOM 1641 C C . ILE A 1 208 ? 2.598 6.417 -11.554 1.00 95.62 208 ILE A C 1
ATOM 1643 O O . ILE A 1 208 ? 1.430 6.625 -11.230 1.00 95.62 208 ILE A O 1
ATOM 1647 N N . THR A 1 209 ? 3.592 7.235 -11.200 1.00 94.88 209 THR A N 1
ATOM 1648 C CA . THR A 1 209 ? 3.402 8.460 -10.408 1.00 94.88 209 THR A CA 1
ATOM 1649 C C . THR A 1 209 ? 2.688 9.547 -11.219 1.00 94.88 209 THR A C 1
ATOM 1651 O O . THR A 1 209 ? 1.892 10.287 -10.654 1.00 94.88 209 THR A O 1
ATOM 1654 N N . GLU A 1 210 ? 2.930 9.622 -12.527 1.00 95.75 210 GLU A N 1
ATOM 1655 C CA . GLU A 1 210 ? 2.237 10.530 -13.453 1.00 95.75 210 GLU A CA 1
ATOM 1656 C C . GLU A 1 210 ? 0.825 10.030 -13.792 1.00 95.75 210 GLU A C 1
ATOM 1658 O O . GLU A 1 210 ? -0.122 10.812 -13.850 1.00 95.75 210 GLU A O 1
ATOM 1663 N N . LEU A 1 211 ? 0.666 8.715 -13.951 1.00 96.62 211 LEU A N 1
ATOM 1664 C CA . LEU A 1 211 ? -0.588 8.065 -14.314 1.00 96.62 211 LEU A CA 1
ATOM 1665 C C . LEU A 1 211 ? -1.621 8.110 -13.180 1.00 96.62 211 LEU A C 1
ATOM 1667 O O . LEU A 1 211 ? -2.801 8.352 -13.425 1.00 96.62 211 LEU A O 1
ATOM 1671 N N . ALA A 1 212 ? -1.207 7.864 -11.935 1.00 96.38 212 ALA A N 1
ATOM 1672 C CA . ALA A 1 212 ? -2.146 7.683 -10.830 1.00 96.38 212 ALA A CA 1
ATOM 1673 C C . ALA A 1 212 ? -3.058 8.900 -10.553 1.00 96.38 212 ALA A C 1
ATOM 1675 O O . ALA A 1 212 ? -4.261 8.686 -10.393 1.00 96.38 212 ALA A O 1
ATOM 1676 N N . PRO A 1 213 ? -2.569 10.158 -10.533 1.00 96.25 213 PRO A N 1
ATOM 1677 C CA . PRO A 1 213 ? -3.438 11.328 -10.404 1.00 96.25 213 PRO A CA 1
ATOM 1678 C C . PRO A 1 213 ? -4.469 11.433 -11.535 1.00 96.25 213 PRO A C 1
ATOM 1680 O O . PRO A 1 213 ? -5.640 11.682 -11.260 1.00 96.25 213 PRO A O 1
ATOM 1683 N N . LEU A 1 214 ? -4.058 11.170 -12.782 1.00 97.31 214 LEU A N 1
ATOM 1684 C CA . LEU A 1 214 ? -4.939 11.209 -13.955 1.00 97.31 214 LEU A CA 1
ATOM 1685 C C . LEU A 1 214 ? -6.073 10.188 -13.828 1.00 97.31 214 LEU A C 1
ATOM 1687 O O . LEU A 1 214 ? -7.233 10.516 -14.065 1.00 97.31 214 LEU A O 1
ATOM 1691 N N . LEU A 1 215 ? -5.752 8.971 -13.383 1.00 97.00 215 LEU A N 1
ATOM 1692 C CA . LEU A 1 215 ? -6.750 7.935 -13.129 1.00 97.00 215 LEU A CA 1
ATOM 1693 C C . LEU A 1 215 ? -7.704 8.324 -11.993 1.00 97.00 215 LEU A C 1
ATOM 1695 O O . LEU A 1 215 ? -8.914 8.218 -12.163 1.00 97.00 215 LEU A O 1
ATOM 1699 N N . ILE A 1 216 ? -7.189 8.830 -10.866 1.00 96.81 216 ILE A N 1
ATOM 1700 C CA . ILE A 1 216 ? -8.006 9.278 -9.719 1.00 96.81 216 ILE A CA 1
ATOM 1701 C C . ILE A 1 216 ? -8.982 10.394 -10.118 1.00 96.81 216 ILE A C 1
ATOM 1703 O O . ILE A 1 216 ? -10.120 10.437 -9.646 1.00 96.81 216 ILE A O 1
ATOM 1707 N N . GLU A 1 217 ? -8.559 11.288 -11.007 1.00 95.56 217 GLU A N 1
ATOM 1708 C CA . GLU A 1 217 ? -9.383 12.370 -11.554 1.00 95.56 217 GLU A CA 1
ATOM 1709 C C . GLU A 1 217 ? -10.297 11.919 -12.703 1.00 95.56 217 GLU A C 1
ATOM 1711 O O . GLU A 1 217 ? -11.063 12.727 -13.221 1.00 95.56 217 GLU A O 1
ATOM 1716 N N . LYS A 1 218 ? -10.250 10.635 -13.086 1.00 96.06 218 LYS A N 1
ATOM 1717 C CA . LYS A 1 218 ? -10.952 10.063 -14.248 1.00 96.06 218 LYS A CA 1
ATOM 1718 C C . LYS A 1 218 ? -10.595 10.756 -15.572 1.00 96.06 218 LYS A C 1
ATOM 1720 O O . LYS A 1 218 ? -11.365 10.726 -16.529 1.00 96.06 218 LYS A O 1
ATOM 1725 N N . ASN A 1 219 ? -9.404 11.348 -15.653 1.00 97.31 219 ASN A N 1
ATOM 1726 C CA . ASN A 1 219 ? -8.837 11.911 -16.873 1.00 97.31 219 ASN A CA 1
ATOM 1727 C C . ASN A 1 219 ? -8.165 10.805 -17.706 1.00 97.31 219 ASN A C 1
ATOM 1729 O O . ASN A 1 219 ? -6.938 10.735 -17.822 1.00 97.31 219 ASN A O 1
ATOM 1733 N N . PHE A 1 220 ? -8.980 9.905 -18.261 1.00 97.44 220 PHE A N 1
ATOM 1734 C CA . PHE A 1 220 ? -8.494 8.756 -19.032 1.00 97.44 220 PHE A CA 1
ATOM 1735 C C . PHE A 1 220 ? -7.825 9.160 -20.350 1.00 97.44 220 PHE A C 1
ATOM 1737 O O . PHE A 1 220 ? -6.865 8.520 -20.774 1.00 97.44 220 PHE A O 1
ATOM 1744 N N . GLU A 1 221 ? -8.272 10.253 -20.968 1.00 97.69 221 GLU A N 1
ATOM 1745 C CA . GLU A 1 221 ? -7.611 10.817 -22.147 1.00 97.69 221 GLU A CA 1
ATOM 1746 C C . GLU A 1 221 ? -6.191 11.282 -21.807 1.00 97.69 221 GLU A C 1
ATOM 1748 O O . GLU A 1 221 ? -5.238 10.874 -22.467 1.00 97.69 221 GLU A O 1
ATOM 1753 N N . GLY A 1 222 ? -6.023 12.045 -20.723 1.00 98.25 222 GLY A N 1
ATOM 1754 C CA . GLY A 1 222 ? -4.704 12.447 -20.238 1.00 98.25 222 GLY A CA 1
ATOM 1755 C C . GLY A 1 222 ? -3.821 11.250 -19.882 1.00 98.25 222 GLY A C 1
ATOM 1756 O O . GLY A 1 222 ? -2.637 11.242 -20.214 1.00 98.25 222 GLY A O 1
ATOM 1757 N N . ALA A 1 223 ? -4.391 10.211 -19.263 1.00 98.12 223 ALA A N 1
ATOM 1758 C CA . ALA A 1 223 ? -3.684 8.964 -18.966 1.00 98.12 223 ALA A CA 1
ATOM 1759 C C . ALA A 1 223 ? -3.174 8.262 -20.240 1.00 98.12 223 ALA A C 1
ATOM 1761 O O . ALA A 1 223 ? -2.021 7.827 -20.288 1.00 98.12 223 ALA A O 1
ATOM 1762 N N . SER A 1 224 ? -4.008 8.195 -21.282 1.00 98.38 224 SER A N 1
ATOM 1763 C CA . SER A 1 224 ? -3.634 7.638 -22.584 1.00 98.38 224 SER A CA 1
ATOM 1764 C C . SER A 1 224 ? -2.558 8.480 -23.277 1.00 98.38 224 SER A C 1
ATOM 1766 O O . SER A 1 224 ? -1.571 7.938 -23.773 1.00 98.38 224 SER A O 1
ATOM 1768 N N . LEU A 1 225 ? -2.678 9.810 -23.241 1.00 98.44 225 LEU A N 1
ATOM 1769 C CA . LEU A 1 225 ? -1.675 10.719 -23.799 1.00 98.44 225 LEU A CA 1
ATOM 1770 C C . LEU A 1 225 ? -0.316 10.577 -23.103 1.00 98.44 225 LEU A C 1
ATOM 1772 O O . LEU A 1 225 ? 0.700 10.505 -23.788 1.00 98.44 225 LEU A O 1
ATOM 1776 N N . ALA A 1 226 ? -0.285 10.473 -21.771 1.00 98.38 226 ALA A N 1
ATOM 1777 C CA . ALA A 1 226 ? 0.950 10.247 -21.018 1.00 98.38 226 ALA A CA 1
ATOM 1778 C C . ALA A 1 226 ? 1.614 8.907 -21.386 1.00 98.38 226 ALA A C 1
ATOM 1780 O O . ALA A 1 226 ? 2.833 8.831 -21.551 1.00 98.38 226 ALA A O 1
ATOM 1781 N N . TYR A 1 227 ? 0.814 7.850 -21.566 1.00 98.56 227 TYR A N 1
ATOM 1782 C CA . TYR A 1 227 ? 1.301 6.552 -22.034 1.00 98.56 227 TYR A CA 1
ATOM 1783 C C . TYR A 1 227 ? 1.910 6.636 -23.441 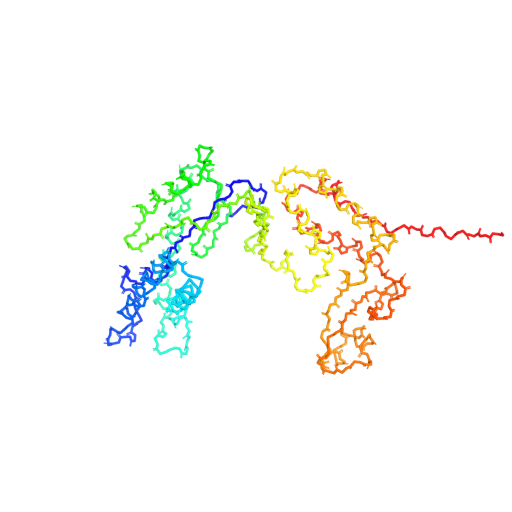1.00 98.56 227 TYR A C 1
ATOM 1785 O O . TYR A 1 227 ? 3.028 6.165 -23.660 1.00 98.56 227 TYR A O 1
ATOM 1793 N N . LEU A 1 228 ? 1.196 7.249 -24.389 1.00 98.25 228 LEU A N 1
ATOM 1794 C CA . LEU A 1 228 ? 1.638 7.374 -25.779 1.00 98.25 228 LEU A CA 1
ATOM 1795 C C . LEU A 1 228 ? 2.866 8.283 -25.920 1.00 98.25 228 LEU A C 1
ATOM 1797 O O . LEU A 1 228 ? 3.775 7.958 -26.681 1.00 98.25 228 LEU A O 1
ATOM 1801 N N . ASP A 1 229 ? 2.935 9.376 -25.160 1.00 98.06 229 ASP A N 1
ATOM 1802 C CA . ASP A 1 229 ? 4.101 10.263 -25.118 1.00 98.06 229 ASP A CA 1
ATOM 1803 C C . ASP A 1 229 ? 5.356 9.516 -24.642 1.00 98.06 229 ASP A C 1
ATOM 1805 O O . ASP A 1 229 ? 6.401 9.560 -25.299 1.00 98.06 229 ASP A O 1
ATOM 1809 N N . LEU A 1 230 ? 5.250 8.744 -23.555 1.00 98.31 230 LEU A N 1
ATOM 1810 C CA . LEU A 1 230 ? 6.365 7.923 -23.092 1.00 98.31 230 LEU A CA 1
ATOM 1811 C C . LEU A 1 230 ? 6.731 6.835 -24.113 1.00 98.31 230 LEU A C 1
ATOM 1813 O O . LEU A 1 230 ? 7.915 6.591 -24.352 1.00 98.31 230 LEU A O 1
ATOM 1817 N N . ALA A 1 231 ? 5.744 6.211 -24.759 1.00 98.00 231 ALA A N 1
ATOM 1818 C CA . ALA A 1 231 ? 5.993 5.237 -25.816 1.00 98.00 231 ALA A CA 1
ATOM 1819 C C . ALA A 1 231 ? 6.764 5.858 -26.997 1.00 98.00 231 ALA A C 1
ATOM 1821 O O . ALA A 1 231 ? 7.740 5.268 -27.463 1.00 98.00 231 ALA A O 1
ATOM 1822 N N . HIS A 1 232 ? 6.398 7.065 -27.437 1.00 97.06 232 HIS A N 1
ATOM 1823 C CA . HIS A 1 232 ? 7.112 7.793 -28.489 1.00 97.06 232 HIS A CA 1
ATOM 1824 C C . HIS A 1 232 ? 8.549 8.136 -28.080 1.00 97.06 232 HIS A C 1
ATOM 1826 O O . HIS A 1 232 ? 9.484 7.863 -28.835 1.00 97.06 232 HIS A O 1
ATOM 1832 N N . LYS A 1 233 ? 8.761 8.646 -26.861 1.00 97.00 233 LYS A N 1
ATOM 1833 C CA . LYS A 1 233 ? 10.109 8.934 -26.342 1.00 97.00 233 LYS A CA 1
ATOM 1834 C C . LYS A 1 233 ? 10.987 7.682 -26.289 1.00 97.00 233 LYS A C 1
ATOM 1836 O O . LYS A 1 233 ? 12.171 7.749 -26.620 1.00 97.00 233 LYS A O 1
ATOM 1841 N N . LEU A 1 234 ? 10.418 6.533 -25.915 1.00 96.62 234 LEU A N 1
ATOM 1842 C CA . LEU A 1 234 ? 11.115 5.243 -25.933 1.00 96.62 234 LEU A CA 1
ATOM 1843 C C . LEU A 1 234 ? 11.437 4.777 -27.360 1.00 96.62 234 LEU A C 1
ATOM 1845 O O . LEU A 1 234 ? 12.549 4.319 -27.613 1.00 96.62 234 LEU A O 1
ATOM 1849 N N . GLN A 1 235 ? 10.500 4.909 -28.304 1.00 94.69 235 GLN A N 1
ATOM 1850 C CA . GLN A 1 235 ? 10.729 4.578 -29.718 1.00 94.69 235 GLN A CA 1
ATOM 1851 C C . GLN A 1 235 ? 11.841 5.421 -30.343 1.00 94.69 235 GLN A C 1
ATOM 1853 O O . GLN A 1 235 ? 12.626 4.905 -31.142 1.00 94.69 235 GLN A O 1
ATOM 1858 N N . ASP A 1 236 ? 11.906 6.700 -29.985 1.00 93.69 236 ASP A N 1
ATOM 1859 C CA . ASP A 1 236 ? 12.848 7.656 -30.560 1.00 93.69 236 ASP A CA 1
ATOM 1860 C C . ASP A 1 236 ? 14.197 7.685 -29.815 1.00 93.69 236 ASP A C 1
ATOM 1862 O O . ASP A 1 236 ? 15.117 8.373 -30.253 1.00 93.69 236 ASP A O 1
ATOM 1866 N N . GLY A 1 237 ? 14.357 6.899 -28.741 1.00 94.31 237 GLY A N 1
ATOM 1867 C CA . GLY A 1 237 ? 15.599 6.833 -27.960 1.00 94.31 237 GLY A CA 1
ATOM 1868 C C . GLY A 1 237 ? 15.889 8.115 -27.177 1.00 94.31 237 GLY A C 1
ATOM 1869 O O . GLY A 1 237 ? 17.044 8.482 -26.989 1.00 94.31 237 GLY A O 1
ATOM 1870 N N . GLN A 1 238 ? 14.839 8.824 -26.756 1.00 95.38 238 GLN A N 1
ATOM 1871 C CA . GLN A 1 238 ? 14.924 10.116 -26.064 1.00 95.38 238 GLN A CA 1
ATOM 1872 C C . GLN A 1 238 ? 14.982 9.985 -24.534 1.00 95.38 238 GLN A C 1
ATOM 1874 O O . GLN A 1 238 ? 14.995 10.993 -23.829 1.00 95.38 238 GLN A O 1
ATOM 1879 N N . ILE A 1 239 ? 14.980 8.760 -24.003 1.00 96.69 239 ILE A N 1
ATOM 1880 C CA . ILE A 1 239 ? 15.086 8.508 -22.563 1.00 96.69 239 ILE A CA 1
ATOM 1881 C C . ILE A 1 239 ? 16.552 8.298 -22.192 1.00 96.69 239 ILE A C 1
ATOM 1883 O O . ILE A 1 239 ? 17.276 7.581 -22.877 1.00 96.69 239 ILE A O 1
ATOM 1887 N N . SER A 1 240 ? 16.976 8.899 -21.083 1.00 96.00 240 SER A N 1
ATOM 1888 C CA . SER A 1 240 ? 18.329 8.736 -20.550 1.00 96.00 240 SER A CA 1
ATOM 1889 C C . SER A 1 240 ? 18.563 7.297 -20.064 1.00 96.00 240 SER A C 1
ATOM 1891 O O . SER A 1 240 ? 17.673 6.732 -19.411 1.00 96.00 240 SER A O 1
ATOM 1893 N N . PRO A 1 241 ? 19.744 6.690 -20.291 1.00 96.25 241 PRO A N 1
ATOM 1894 C CA . PRO A 1 241 ? 20.051 5.350 -19.788 1.00 96.25 241 PRO A CA 1
ATOM 1895 C C . PRO A 1 241 ? 19.931 5.235 -18.266 1.00 96.25 241 PRO A C 1
ATOM 1897 O O . PRO A 1 241 ? 19.556 4.182 -17.758 1.00 96.25 241 PRO A O 1
ATOM 1900 N N . 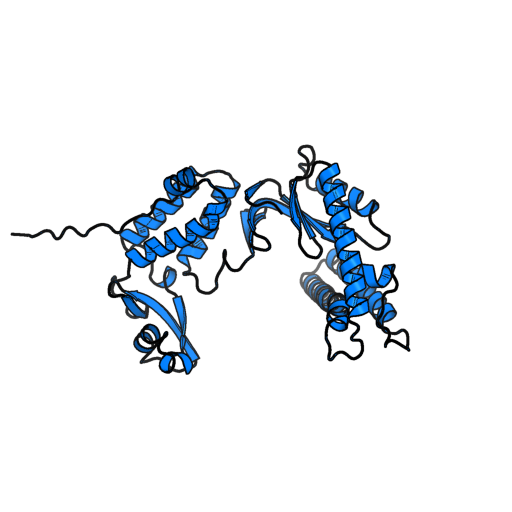GLU A 1 242 ? 20.146 6.313 -17.517 1.00 95.31 242 GLU A N 1
ATOM 1901 C CA . GLU A 1 242 ? 19.971 6.369 -16.064 1.00 95.31 242 GLU A CA 1
ATOM 1902 C C . GLU A 1 242 ? 18.521 6.100 -15.632 1.00 95.31 242 GLU A C 1
ATOM 1904 O O . GLU A 1 242 ? 18.292 5.582 -14.534 1.00 95.31 242 GLU A O 1
ATOM 1909 N N . ASP A 1 243 ? 17.540 6.406 -16.485 1.00 96.12 243 ASP A N 1
ATOM 1910 C CA . ASP A 1 243 ? 16.120 6.256 -16.169 1.00 96.12 243 ASP A CA 1
ATOM 1911 C C . ASP A 1 243 ? 15.564 4.878 -16.550 1.00 96.12 243 ASP A C 1
ATOM 1913 O O . ASP A 1 243 ? 14.681 4.363 -15.853 1.00 96.12 243 ASP A O 1
ATOM 1917 N N . PHE A 1 244 ? 16.106 4.231 -17.588 1.00 95.94 244 PHE A N 1
ATOM 1918 C CA . PHE A 1 244 ? 15.722 2.864 -17.968 1.00 95.94 244 PHE A CA 1
ATOM 1919 C C . PHE A 1 244 ? 16.701 1.773 -17.505 1.00 95.94 244 PHE A C 1
ATOM 1921 O O . PHE A 1 244 ? 16.457 0.586 -17.730 1.00 95.94 244 PHE A O 1
ATOM 1928 N N . CYS A 1 245 ? 17.801 2.127 -16.838 1.00 95.00 245 CYS A N 1
ATOM 1929 C CA . CYS A 1 245 ? 18.703 1.129 -16.278 1.00 95.00 245 CYS A CA 1
ATOM 1930 C C . CYS A 1 245 ? 18.093 0.388 -15.085 1.00 95.00 245 CYS A C 1
ATOM 1932 O O . CYS A 1 245 ? 17.209 0.865 -14.362 1.00 95.00 245 CYS A O 1
ATOM 1934 N N . ARG A 1 246 ? 18.657 -0.791 -14.829 1.00 93.56 246 ARG A N 1
ATOM 1935 C CA . ARG A 1 246 ? 18.471 -1.536 -13.589 1.00 93.56 246 ARG A CA 1
ATOM 1936 C C . ARG A 1 246 ? 19.779 -1.558 -12.827 1.00 93.56 246 ARG A C 1
ATOM 1938 O O . ARG A 1 246 ? 20.837 -1.848 -13.379 1.00 93.56 246 ARG A O 1
ATOM 1945 N N . TRP A 1 247 ? 19.686 -1.272 -11.538 1.00 92.12 247 TRP A N 1
ATOM 1946 C CA . TRP A 1 247 ? 20.822 -1.356 -10.639 1.00 92.12 247 TRP A CA 1
ATOM 1947 C C . TRP A 1 247 ? 20.967 -2.774 -10.104 1.00 92.12 247 TRP A C 1
ATOM 1949 O O . TRP A 1 247 ? 20.118 -3.243 -9.345 1.00 92.12 247 TRP A O 1
ATOM 1959 N N . GLU A 1 248 ? 22.074 -3.416 -10.441 1.00 93.06 248 GLU A N 1
ATOM 1960 C CA . GLU A 1 248 ? 22.371 -4.791 -10.063 1.00 93.06 248 GLU A CA 1
ATOM 1961 C C . GLU A 1 248 ? 23.591 -4.843 -9.144 1.00 93.06 248 GLU A C 1
ATOM 1963 O O . GLU A 1 248 ? 24.569 -4.116 -9.325 1.00 93.06 248 GLU A O 1
ATOM 1968 N N . ARG A 1 249 ? 23.533 -5.708 -8.126 1.00 93.81 249 ARG A N 1
ATOM 1969 C CA . ARG A 1 249 ? 24.669 -5.950 -7.230 1.00 93.81 249 ARG A CA 1
ATOM 1970 C C . ARG A 1 249 ? 25.451 -7.162 -7.713 1.00 93.81 249 ARG A C 1
ATOM 1972 O O . ARG A 1 249 ? 24.904 -8.262 -7.798 1.00 93.81 249 ARG A O 1
ATOM 1979 N N . ILE A 1 250 ? 26.744 -6.980 -7.947 1.00 95.81 250 ILE A N 1
ATOM 1980 C CA . ILE A 1 250 ? 27.652 -8.068 -8.290 1.00 95.81 250 ILE A CA 1
ATOM 1981 C C . ILE A 1 250 ? 27.940 -8.884 -7.034 1.00 95.81 250 ILE A C 1
ATOM 1983 O O . ILE A 1 250 ? 28.343 -8.374 -5.988 1.00 95.81 250 ILE A O 1
ATOM 1987 N N . SER A 1 251 ? 27.688 -10.184 -7.118 1.00 95.06 251 SER A N 1
ATOM 1988 C CA . SER A 1 251 ? 27.874 -11.134 -6.027 1.00 95.06 251 SER A CA 1
ATOM 1989 C C . SER A 1 251 ? 28.582 -12.382 -6.541 1.00 95.06 251 SER A C 1
ATOM 1991 O O . SER A 1 251 ? 28.618 -12.628 -7.743 1.00 95.06 251 SER A O 1
ATOM 1993 N N . LYS A 1 252 ? 29.062 -13.246 -5.638 1.00 94.38 252 LYS A N 1
ATOM 1994 C CA . LYS A 1 252 ? 29.584 -14.570 -6.029 1.00 94.38 252 LYS A CA 1
ATOM 1995 C C . LYS A 1 252 ? 28.574 -15.366 -6.874 1.00 94.38 252 LYS A C 1
ATOM 1997 O O . LYS A 1 252 ? 28.965 -16.047 -7.813 1.00 94.38 252 LYS A O 1
ATOM 2002 N N . LYS A 1 253 ? 27.272 -15.233 -6.575 1.00 94.75 253 LYS A N 1
ATOM 2003 C CA . LYS A 1 253 ? 26.185 -15.897 -7.317 1.00 94.75 253 LYS A CA 1
ATOM 2004 C C . LYS A 1 253 ? 26.023 -15.376 -8.743 1.00 94.75 253 LYS A C 1
ATOM 2006 O O . LYS A 1 253 ? 25.515 -16.113 -9.579 1.00 94.75 253 LYS A O 1
ATOM 2011 N N . THR A 1 254 ? 26.434 -14.139 -9.022 1.00 94.19 254 THR A N 1
ATOM 2012 C CA . THR A 1 254 ? 26.340 -13.543 -10.360 1.00 94.19 254 THR A CA 1
ATOM 2013 C C . THR A 1 254 ? 27.119 -14.368 -11.380 1.00 94.19 254 THR A C 1
ATOM 2015 O O . THR A 1 254 ? 26.594 -14.641 -12.451 1.00 94.19 254 THR A O 1
ATOM 2018 N N . PHE A 1 255 ? 28.312 -14.840 -11.013 1.00 94.12 255 PHE A N 1
ATOM 2019 C CA . PHE A 1 255 ? 29.182 -15.616 -11.900 1.00 94.12 255 PHE A CA 1
ATOM 2020 C C . PHE A 1 255 ? 28.921 -17.128 -11.860 1.00 94.12 255 PHE A C 1
ATOM 2022 O O . PHE A 1 255 ? 29.240 -17.822 -12.819 1.00 94.12 255 PHE A O 1
ATOM 2029 N N . SER A 1 256 ? 28.327 -17.655 -10.782 1.00 93.75 256 SER A N 1
ATOM 2030 C CA . SER A 1 256 ? 28.064 -19.097 -10.654 1.00 93.75 256 SER A CA 1
ATOM 2031 C C . SER A 1 256 ? 26.669 -19.539 -11.107 1.00 93.75 256 SER A C 1
ATOM 2033 O O . SER A 1 256 ? 26.473 -20.720 -11.382 1.00 93.75 256 SER A O 1
ATOM 2035 N N . ASN A 1 257 ? 25.688 -18.633 -11.191 1.00 94.50 257 ASN A N 1
ATOM 2036 C CA . ASN A 1 257 ? 24.319 -18.970 -11.587 1.00 94.50 257 ASN A CA 1
ATOM 2037 C C . ASN A 1 257 ? 24.120 -18.845 -13.115 1.00 94.50 257 ASN A C 1
ATOM 2039 O O . ASN A 1 257 ? 24.201 -17.731 -13.639 1.00 94.50 257 ASN A O 1
ATOM 2043 N N . PRO A 1 258 ? 23.757 -19.928 -13.835 1.00 91.81 258 PRO A N 1
ATOM 2044 C CA . PRO A 1 258 ? 23.512 -19.888 -15.280 1.00 91.81 258 PRO A CA 1
ATOM 2045 C C . PRO A 1 258 ? 22.454 -18.866 -15.725 1.00 91.81 258 PRO A C 1
ATOM 2047 O O . PRO A 1 258 ? 22.566 -18.302 -16.812 1.00 91.81 258 PRO A O 1
ATOM 2050 N N . ASN A 1 259 ? 21.463 -18.564 -14.883 1.00 93.44 259 ASN A N 1
ATOM 2051 C CA . ASN A 1 259 ? 20.419 -17.584 -15.202 1.00 93.44 259 ASN A CA 1
ATOM 2052 C C . ASN A 1 259 ? 20.932 -16.134 -15.191 1.00 93.44 259 ASN A C 1
ATOM 2054 O O . ASN A 1 259 ? 20.260 -15.237 -15.694 1.00 93.44 259 ASN A O 1
ATOM 2058 N N . LEU A 1 260 ? 22.121 -15.894 -14.630 1.00 93.31 260 LEU A N 1
ATOM 2059 C CA . LEU A 1 260 ? 22.746 -14.576 -14.534 1.00 93.31 260 LEU A CA 1
ATOM 2060 C C . LEU A 1 260 ? 23.872 -14.376 -15.555 1.00 93.31 260 LEU A C 1
ATOM 2062 O O . LEU A 1 260 ? 24.552 -13.360 -15.494 1.00 93.31 260 LEU A O 1
ATOM 2066 N N . ARG A 1 261 ? 24.036 -15.276 -16.537 1.00 94.75 261 ARG A N 1
ATOM 2067 C CA . ARG A 1 261 ? 25.097 -15.203 -17.567 1.00 94.75 261 ARG A CA 1
ATOM 2068 C C . ARG A 1 261 ? 25.207 -13.837 -18.250 1.00 94.75 261 ARG A C 1
ATOM 2070 O O . ARG A 1 261 ? 26.309 -13.332 -18.433 1.00 94.75 261 ARG A O 1
ATOM 2077 N N . ARG A 1 262 ? 24.072 -13.217 -18.590 1.00 95.44 262 ARG A N 1
ATOM 2078 C CA . ARG A 1 262 ? 24.037 -11.876 -19.204 1.00 95.44 262 ARG A CA 1
ATOM 2079 C C . ARG A 1 262 ? 24.623 -10.809 -18.275 1.00 95.44 262 ARG A C 1
ATOM 2081 O O . ARG A 1 262 ? 25.399 -9.973 -18.717 1.00 95.44 262 ARG A O 1
ATOM 2088 N N . LEU A 1 263 ? 24.267 -10.863 -16.991 1.00 95.44 263 LEU A N 1
ATOM 2089 C CA . LEU A 1 263 ? 24.764 -9.937 -15.974 1.00 95.44 263 LEU A CA 1
ATOM 2090 C C . LEU A 1 263 ? 26.236 -10.207 -15.639 1.00 95.44 263 LEU A C 1
ATOM 2092 O O . LEU A 1 263 ? 26.993 -9.262 -15.465 1.00 95.44 263 LEU A O 1
ATOM 2096 N N . ALA A 1 264 ? 26.643 -11.478 -15.589 1.00 95.06 264 ALA A N 1
ATOM 2097 C CA . ALA A 1 264 ? 28.034 -11.877 -15.395 1.00 95.06 264 ALA A CA 1
ATOM 2098 C C . ALA A 1 264 ? 28.938 -11.285 -16.481 1.00 95.06 264 ALA A C 1
ATOM 2100 O O . ALA A 1 264 ? 29.962 -10.704 -16.153 1.00 95.06 264 ALA A O 1
ATOM 2101 N N . LYS A 1 265 ? 28.510 -11.355 -17.750 1.00 95.44 265 LYS A N 1
ATOM 2102 C CA . LYS A 1 265 ? 29.228 -10.740 -18.874 1.00 95.44 265 LYS A CA 1
ATOM 2103 C C . LYS A 1 265 ? 29.286 -9.212 -18.758 1.00 95.44 265 LYS A C 1
ATOM 2105 O O . LYS A 1 265 ? 30.338 -8.624 -18.945 1.00 95.44 265 LYS A O 1
ATOM 2110 N N . ALA A 1 266 ? 28.175 -8.561 -18.407 1.00 94.56 266 ALA A N 1
ATOM 2111 C CA . ALA A 1 266 ? 28.136 -7.104 -18.237 1.00 94.56 266 ALA A CA 1
ATOM 2112 C C . ALA A 1 266 ? 28.999 -6.595 -17.062 1.00 94.56 266 ALA A C 1
ATOM 2114 O O . ALA A 1 266 ? 29.395 -5.431 -17.042 1.00 94.56 266 ALA A O 1
ATOM 2115 N N . GLY A 1 267 ? 29.244 -7.450 -16.066 1.00 93.81 267 GLY A N 1
ATOM 2116 C CA . GLY A 1 267 ? 30.001 -7.144 -14.854 1.00 93.81 267 GLY A CA 1
ATOM 2117 C C . GLY A 1 267 ? 31.366 -7.826 -14.774 1.00 93.81 267 GLY A C 1
ATOM 2118 O O . GLY A 1 267 ? 31.880 -7.941 -13.666 1.00 93.81 267 GLY A O 1
ATOM 2119 N N . GLU A 1 268 ? 31.933 -8.296 -15.889 1.00 92.81 268 GLU A N 1
ATOM 2120 C CA . GLU A 1 268 ? 33.201 -9.048 -15.915 1.00 92.81 268 GLU A CA 1
ATOM 2121 C C . GLU A 1 268 ? 34.359 -8.260 -15.278 1.00 92.81 268 GLU A C 1
ATOM 2123 O O . GLU A 1 268 ? 35.101 -8.801 -14.462 1.00 92.81 268 GLU A O 1
ATOM 2128 N N . ASP A 1 269 ? 34.409 -6.949 -15.526 1.00 91.38 269 ASP A N 1
ATOM 2129 C CA . ASP A 1 269 ? 35.410 -6.037 -14.952 1.00 91.38 269 ASP A CA 1
ATOM 2130 C C . ASP A 1 269 ? 35.029 -5.481 -13.564 1.00 91.38 269 ASP A C 1
ATOM 2132 O O . ASP A 1 269 ? 35.669 -4.562 -13.050 1.00 91.38 269 ASP A O 1
ATOM 2136 N N . SER A 1 270 ? 33.944 -5.972 -12.954 1.00 92.88 270 SER A N 1
ATOM 2137 C CA . SER A 1 270 ? 33.433 -5.475 -11.667 1.00 92.88 270 SER A CA 1
ATOM 2138 C C . SER A 1 270 ? 33.843 -6.374 -10.504 1.00 92.88 270 SER A C 1
ATOM 2140 O O . SER A 1 270 ? 33.917 -7.598 -10.618 1.00 92.88 270 SER A O 1
ATOM 2142 N N . LYS A 1 271 ? 34.054 -5.785 -9.327 1.00 94.25 271 LYS A N 1
ATOM 2143 C CA . LYS A 1 271 ? 34.386 -6.525 -8.107 1.00 94.25 271 LYS A CA 1
ATOM 2144 C C . LYS A 1 271 ? 33.122 -7.052 -7.428 1.00 94.25 271 LYS A C 1
ATOM 2146 O O . LYS A 1 271 ? 32.037 -6.477 -7.500 1.00 94.25 271 LYS A O 1
ATOM 2151 N N . ILE A 1 272 ? 33.259 -8.161 -6.698 1.00 94.56 272 ILE A N 1
ATOM 2152 C CA . ILE A 1 272 ? 32.181 -8.663 -5.836 1.00 94.56 272 ILE A CA 1
ATOM 2153 C C . ILE A 1 272 ? 31.852 -7.604 -4.779 1.00 94.56 272 ILE A C 1
ATOM 2155 O O . ILE A 1 272 ? 32.715 -7.204 -4.004 1.00 94.56 272 ILE A O 1
ATOM 2159 N N . GLY A 1 273 ? 30.579 -7.217 -4.706 1.00 93.44 273 GLY A N 1
ATOM 2160 C CA . GLY A 1 273 ? 30.084 -6.150 -3.841 1.00 93.44 273 GLY A CA 1
ATOM 2161 C C . GLY A 1 273 ? 29.698 -4.887 -4.605 1.00 93.44 273 GLY A C 1
ATOM 2162 O O . GLY A 1 273 ? 28.852 -4.145 -4.098 1.00 93.44 273 GLY A O 1
ATOM 2163 N N . ASP A 1 274 ? 30.236 -4.698 -5.813 1.00 95.44 274 ASP A N 1
ATOM 2164 C CA . ASP A 1 274 ? 29.956 -3.533 -6.645 1.00 95.44 274 ASP A CA 1
ATOM 2165 C C . ASP A 1 274 ? 28.481 -3.468 -7.033 1.00 95.44 274 ASP A C 1
ATOM 2167 O O . ASP A 1 274 ? 27.774 -4.479 -7.142 1.00 95.44 274 ASP A O 1
ATOM 2171 N N . LYS A 1 275 ? 28.013 -2.242 -7.248 1.00 95.00 275 LYS A N 1
ATOM 2172 C CA . LYS A 1 275 ? 26.673 -1.954 -7.736 1.00 95.00 275 LYS A CA 1
ATOM 2173 C C . LYS A 1 275 ? 26.810 -1.288 -9.099 1.00 95.00 275 LYS A C 1
ATOM 2175 O O . LYS A 1 275 ? 27.350 -0.191 -9.180 1.00 95.00 275 LYS A O 1
ATOM 2180 N N . ILE A 1 276 ? 26.320 -1.950 -10.141 1.00 94.94 276 ILE A N 1
ATOM 2181 C CA . ILE A 1 276 ? 26.416 -1.476 -11.525 1.00 94.94 276 ILE A CA 1
ATOM 2182 C C . ILE A 1 276 ? 25.030 -1.151 -12.078 1.00 94.94 276 ILE A C 1
ATOM 2184 O O . ILE A 1 276 ? 24.046 -1.807 -11.728 1.00 94.94 276 ILE A O 1
ATOM 2188 N N . ALA A 1 277 ? 24.948 -0.137 -12.933 1.00 95.56 277 ALA A N 1
ATOM 2189 C CA . ALA A 1 277 ? 23.751 0.180 -13.700 1.00 95.56 277 ALA A CA 1
ATOM 2190 C C . ALA A 1 277 ? 23.842 -0.507 -15.065 1.00 95.56 277 ALA A C 1
ATOM 2192 O O . ALA A 1 277 ? 24.813 -0.312 -15.795 1.00 95.56 277 ALA A O 1
ATOM 2193 N N . VAL A 1 278 ? 22.852 -1.338 -15.394 1.00 96.00 278 VAL A N 1
ATOM 2194 C CA . VAL A 1 278 ? 22.817 -2.102 -16.647 1.00 96.00 278 VAL A CA 1
ATOM 2195 C C . VAL A 1 278 ? 21.522 -1.884 -17.416 1.00 96.00 278 VAL A C 1
ATOM 2197 O O . VAL A 1 278 ? 20.455 -1.729 -16.821 1.00 96.00 278 VAL A O 1
ATOM 2200 N N . TYR A 1 279 ? 21.607 -1.943 -18.740 1.00 96.62 279 TYR A N 1
ATOM 2201 C CA . TYR A 1 279 ? 20.464 -1.932 -19.649 1.00 96.62 279 TYR A CA 1
ATOM 2202 C C . TYR A 1 279 ? 20.527 -3.110 -20.625 1.00 96.62 279 TYR A C 1
ATOM 2204 O O . TYR A 1 279 ? 21.573 -3.746 -20.779 1.00 96.62 279 TYR A O 1
ATOM 2212 N N . GLN A 1 280 ? 19.387 -3.441 -21.237 1.00 96.94 280 GLN A N 1
ATOM 2213 C CA . GLN A 1 280 ? 19.303 -4.466 -22.276 1.00 96.94 280 GLN A CA 1
ATOM 2214 C C . GLN A 1 280 ? 19.549 -3.841 -23.647 1.00 96.94 280 GLN A C 1
ATOM 2216 O O . GLN A 1 280 ? 18.891 -2.860 -23.986 1.00 96.94 280 GLN A O 1
ATOM 2221 N N . ARG A 1 281 ? 20.469 -4.433 -24.410 1.00 96.62 281 ARG A N 1
ATOM 2222 C CA . ARG A 1 281 ? 20.749 -4.066 -25.803 1.00 96.62 281 ARG A CA 1
ATOM 2223 C C . ARG A 1 281 ? 19.800 -4.781 -26.763 1.00 96.62 281 ARG A C 1
ATOM 2225 O O . ARG A 1 281 ? 19.252 -5.820 -26.389 1.00 96.62 281 ARG A O 1
ATOM 2232 N N . GLU A 1 282 ? 19.662 -4.286 -27.992 1.00 94.88 282 GLU A N 1
ATOM 2233 C CA . GLU A 1 282 ? 18.813 -4.869 -29.052 1.00 94.88 282 GLU A CA 1
ATOM 2234 C C . GLU A 1 282 ? 19.071 -6.368 -29.311 1.00 94.88 282 GLU A C 1
ATOM 2236 O O . GLU A 1 282 ? 18.140 -7.120 -29.592 1.00 94.88 282 GLU A O 1
ATOM 2241 N N . ASP A 1 283 ? 20.316 -6.831 -29.159 1.00 94.38 283 ASP A N 1
ATOM 2242 C CA . ASP A 1 283 ? 20.698 -8.247 -29.298 1.00 94.38 283 ASP A CA 1
ATOM 2243 C C . ASP A 1 283 ? 20.299 -9.119 -28.086 1.00 94.38 283 ASP A C 1
ATOM 2245 O O . ASP A 1 283 ? 20.594 -10.316 -28.025 1.00 94.38 283 ASP A O 1
ATOM 2249 N N . GLY A 1 284 ? 19.648 -8.520 -27.088 1.00 94.00 284 GLY A N 1
ATOM 2250 C CA . GLY A 1 284 ? 19.263 -9.150 -25.837 1.00 94.00 284 GLY A CA 1
ATOM 2251 C C . GLY A 1 284 ? 20.402 -9.278 -24.827 1.00 94.00 284 GLY A C 1
ATOM 2252 O O . GLY A 1 284 ? 20.177 -9.813 -23.744 1.00 94.00 284 GLY A O 1
ATOM 2253 N N . SER A 1 285 ? 21.619 -8.802 -25.087 1.00 96.00 285 SER A N 1
ATOM 2254 C CA . SER A 1 285 ? 22.690 -8.775 -24.084 1.00 96.00 285 SER A CA 1
ATOM 2255 C C . SER A 1 285 ? 22.448 -7.685 -23.025 1.00 96.00 285 SER A C 1
ATOM 2257 O O . SER A 1 285 ? 21.471 -6.937 -23.089 1.00 96.00 285 SER A O 1
ATOM 2259 N N . LEU A 1 286 ? 23.265 -7.663 -21.967 1.00 96.50 286 LEU A N 1
ATOM 2260 C CA . LEU A 1 286 ? 23.276 -6.566 -20.995 1.00 96.50 286 LEU A CA 1
ATOM 2261 C C . LEU A 1 286 ? 24.583 -5.789 -21.148 1.00 96.50 286 LEU A C 1
ATOM 2263 O O . LEU A 1 286 ? 25.641 -6.402 -21.283 1.00 96.50 286 LEU A O 1
ATOM 2267 N N . ALA A 1 287 ? 24.502 -4.465 -21.076 1.00 96.31 287 ALA A N 1
ATOM 2268 C CA . ALA A 1 287 ? 25.651 -3.567 -21.040 1.00 96.31 287 ALA A CA 1
ATOM 2269 C C . ALA A 1 287 ? 25.532 -2.600 -19.861 1.00 96.31 287 ALA A C 1
ATOM 2271 O O . ALA A 1 287 ? 24.430 -2.324 -19.379 1.00 96.31 287 ALA A O 1
ATOM 2272 N N . ARG A 1 288 ? 26.674 -2.100 -19.383 1.00 96.12 288 ARG A N 1
ATOM 2273 C CA . ARG A 1 288 ? 26.711 -1.031 -18.379 1.00 96.12 288 ARG A CA 1
ATOM 2274 C C . ARG A 1 288 ? 26.357 0.301 -19.026 1.00 96.12 288 ARG A C 1
ATOM 2276 O O . ARG A 1 288 ? 26.763 0.555 -20.157 1.00 96.12 288 ARG A O 1
ATOM 2283 N N . THR A 1 289 ? 25.654 1.158 -18.296 1.00 95.81 289 THR A N 1
ATOM 2284 C CA . THR A 1 289 ? 25.294 2.505 -18.775 1.00 95.81 289 THR A CA 1
ATOM 2285 C C . THR A 1 289 ? 26.513 3.386 -19.045 1.00 95.81 289 THR A C 1
ATOM 2287 O O . THR A 1 289 ? 26.451 4.235 -19.922 1.00 95.81 289 THR A O 1
ATOM 2290 N N . ASP A 1 290 ? 27.643 3.132 -18.378 1.00 93.88 290 ASP A N 1
ATOM 2291 C CA . ASP A 1 290 ? 28.918 3.829 -18.630 1.00 93.88 290 ASP A CA 1
ATOM 2292 C C . ASP A 1 290 ? 29.439 3.623 -20.070 1.00 93.88 290 ASP A C 1
ATOM 2294 O O . ASP A 1 290 ? 30.252 4.402 -20.559 1.00 93.88 290 ASP A O 1
ATOM 2298 N N . PHE A 1 291 ? 28.960 2.577 -20.752 1.00 93.12 291 PHE A N 1
ATOM 2299 C CA . PHE A 1 291 ? 29.269 2.247 -22.146 1.00 93.12 291 PHE A CA 1
ATOM 2300 C C . PHE A 1 291 ? 28.011 2.323 -23.021 1.00 93.12 291 PHE A C 1
ATOM 2302 O O . PHE A 1 291 ? 27.807 1.495 -23.912 1.00 93.12 291 PHE A O 1
ATOM 2309 N N . PHE A 1 292 ? 27.107 3.254 -22.713 1.00 95.69 292 PHE A N 1
ATOM 2310 C CA . PHE A 1 292 ? 25.877 3.426 -23.473 1.00 95.69 292 PHE A CA 1
ATOM 2311 C C . PHE A 1 292 ? 26.176 3.804 -24.930 1.00 95.69 292 PHE A C 1
ATOM 2313 O O . PHE A 1 292 ? 26.904 4.758 -25.192 1.00 95.69 292 PHE A O 1
ATOM 2320 N N . ALA A 1 293 ? 25.615 3.039 -25.870 1.00 94.38 293 ALA A N 1
ATOM 2321 C CA . ALA A 1 293 ? 25.910 3.155 -27.298 1.00 94.38 293 ALA A CA 1
ATOM 2322 C C . ALA A 1 293 ? 24.658 3.411 -28.157 1.00 94.38 293 ALA A C 1
ATOM 2324 O O . ALA A 1 293 ? 24.702 3.207 -29.368 1.00 94.38 293 ALA A O 1
ATOM 2325 N N . HIS A 1 294 ? 23.554 3.864 -27.544 1.00 94.44 294 HIS A N 1
ATOM 2326 C CA . HIS A 1 294 ? 22.260 4.085 -28.211 1.00 94.44 294 HIS A CA 1
ATOM 2327 C C . HIS A 1 294 ? 21.692 2.838 -28.911 1.00 94.44 294 HIS A C 1
ATOM 2329 O O . HIS A 1 294 ? 21.061 2.926 -29.965 1.00 94.44 294 HIS A O 1
ATOM 2335 N N . ASP A 1 295 ? 21.962 1.671 -28.337 1.00 95.19 295 ASP A N 1
ATOM 2336 C CA . ASP A 1 295 ? 21.527 0.362 -28.810 1.00 95.19 295 ASP A CA 1
ATOM 2337 C C . ASP A 1 295 ? 20.619 -0.334 -27.790 1.00 95.19 295 ASP A C 1
ATOM 2339 O O . ASP A 1 295 ? 20.587 -1.563 -27.696 1.00 95.19 295 ASP A O 1
ATOM 2343 N N . GLU A 1 296 ? 19.893 0.454 -26.994 1.00 96.06 296 GLU A N 1
ATOM 2344 C CA . GLU A 1 296 ? 18.880 -0.046 -26.079 1.00 96.06 296 GLU A CA 1
ATOM 2345 C C . GLU A 1 296 ? 17.791 -0.836 -26.815 1.00 96.06 296 GLU A C 1
ATOM 2347 O O . GLU A 1 296 ? 17.305 -0.447 -27.874 1.00 96.06 296 GLU A O 1
ATOM 2352 N N . ASP A 1 297 ? 17.348 -1.945 -26.225 1.00 96.25 297 ASP A N 1
ATOM 2353 C CA . ASP A 1 297 ? 16.248 -2.735 -26.770 1.00 96.25 297 ASP A CA 1
ATOM 2354 C C . ASP A 1 297 ? 14.916 -2.001 -26.581 1.00 96.25 297 ASP A C 1
ATOM 2356 O O . ASP A 1 297 ? 14.204 -2.159 -25.581 1.00 96.25 297 ASP A O 1
ATOM 2360 N N . ARG A 1 298 ? 14.560 -1.187 -27.573 1.00 95.38 298 ARG A N 1
ATOM 2361 C CA . ARG A 1 298 ? 13.321 -0.400 -27.570 1.00 95.38 298 ARG A CA 1
ATOM 2362 C C . ARG A 1 298 ? 12.079 -1.282 -27.548 1.00 95.38 298 ARG A C 1
ATOM 2364 O O . ARG A 1 298 ? 11.082 -0.909 -26.937 1.00 95.38 298 ARG A O 1
ATOM 2371 N N . LYS A 1 299 ? 12.130 -2.480 -28.143 1.00 95.56 299 LYS A N 1
ATOM 2372 C CA . LYS A 1 299 ? 11.018 -3.441 -28.092 1.00 95.56 299 LYS A CA 1
ATOM 2373 C C . LYS A 1 299 ? 10.817 -3.958 -26.670 1.00 95.56 299 LYS A C 1
ATOM 2375 O O . LYS A 1 299 ? 9.683 -4.036 -26.198 1.00 95.56 299 LYS A O 1
ATOM 2380 N N . TYR A 1 300 ? 11.905 -4.280 -25.973 1.00 95.31 300 TYR A N 1
ATOM 2381 C CA . TYR A 1 300 ? 11.866 -4.627 -24.557 1.00 95.31 300 TYR A CA 1
ATOM 2382 C C . TYR A 1 300 ? 11.289 -3.479 -23.729 1.00 95.31 300 TYR A C 1
ATOM 2384 O O . TYR A 1 300 ? 10.387 -3.728 -22.933 1.00 95.31 300 TYR A O 1
ATOM 2392 N N . LEU A 1 301 ? 11.749 -2.240 -23.929 1.00 96.81 301 LEU A N 1
ATOM 2393 C CA . LEU A 1 301 ? 11.274 -1.090 -23.155 1.00 96.81 301 LEU A CA 1
ATOM 2394 C C . LEU A 1 301 ? 9.788 -0.782 -23.398 1.00 96.81 301 LEU A C 1
ATOM 2396 O O . LEU A 1 301 ? 9.061 -0.557 -22.434 1.00 96.81 301 LEU A O 1
ATOM 2400 N N . LEU A 1 302 ? 9.310 -0.848 -24.644 1.00 97.50 302 LEU A N 1
ATOM 2401 C CA . LEU A 1 302 ? 7.887 -0.684 -24.974 1.00 97.50 302 LEU A CA 1
ATOM 2402 C C . LEU A 1 302 ? 7.023 -1.782 -24.353 1.00 97.50 302 LEU A C 1
ATOM 2404 O O . LEU A 1 302 ? 5.984 -1.495 -23.761 1.00 97.50 302 LEU A O 1
ATOM 2408 N N . ARG A 1 303 ? 7.485 -3.039 -24.395 1.00 96.44 303 ARG A N 1
ATOM 2409 C CA . ARG A 1 303 ? 6.810 -4.129 -23.681 1.00 96.44 303 ARG A CA 1
ATOM 2410 C C . ARG A 1 303 ? 6.771 -3.857 -22.179 1.00 96.44 303 ARG A C 1
ATOM 2412 O O . ARG A 1 303 ? 5.734 -4.051 -21.568 1.00 96.44 303 ARG A O 1
ATOM 2419 N N . ARG A 1 304 ? 7.867 -3.383 -21.575 1.00 95.94 304 ARG A N 1
ATOM 2420 C CA . ARG A 1 304 ? 7.913 -3.056 -20.139 1.00 95.94 304 ARG A CA 1
ATOM 2421 C C . ARG A 1 304 ? 6.978 -1.903 -19.772 1.00 95.94 304 ARG A C 1
ATOM 2423 O O . ARG A 1 304 ? 6.379 -1.946 -18.699 1.00 95.94 304 ARG A O 1
ATOM 2430 N N . LEU A 1 305 ? 6.824 -0.907 -20.646 1.00 97.50 305 LEU A N 1
ATOM 2431 C CA . LEU A 1 305 ? 5.815 0.140 -20.497 1.00 97.50 305 LEU A CA 1
ATOM 2432 C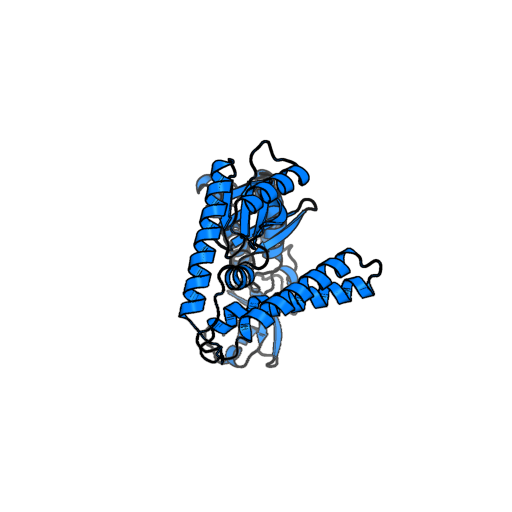 C . LEU A 1 305 ? 4.402 -0.461 -20.500 1.00 97.50 305 LEU A C 1
ATOM 2434 O O . LEU A 1 305 ? 3.632 -0.202 -19.578 1.00 97.50 305 LEU A O 1
ATOM 2438 N N . HIS A 1 306 ? 4.086 -1.315 -21.478 1.00 97.25 306 HIS A N 1
ATOM 2439 C CA . HIS A 1 306 ? 2.796 -2.004 -21.541 1.00 97.25 306 HIS A CA 1
ATOM 2440 C C . HIS A 1 306 ? 2.562 -2.898 -20.314 1.00 97.25 306 HIS A C 1
ATOM 2442 O O . HIS A 1 306 ? 1.544 -2.746 -19.656 1.00 97.25 306 HIS A O 1
ATOM 2448 N N . ASP A 1 307 ? 3.532 -3.726 -19.907 1.00 95.56 307 ASP A N 1
ATOM 2449 C CA . ASP A 1 307 ? 3.484 -4.531 -18.671 1.00 95.56 307 ASP A CA 1
ATOM 2450 C C . ASP A 1 307 ? 3.246 -3.668 -17.415 1.00 95.56 307 ASP A C 1
ATOM 2452 O O . ASP A 1 307 ? 2.765 -4.150 -16.389 1.00 95.56 307 ASP A O 1
ATOM 2456 N N . THR A 1 308 ? 3.652 -2.395 -17.453 1.00 95.81 308 THR A N 1
ATOM 2457 C CA . THR A 1 308 ? 3.443 -1.446 -16.355 1.00 95.81 308 THR A CA 1
ATOM 2458 C C . THR A 1 308 ? 2.021 -0.892 -16.369 1.00 95.81 308 THR A C 1
ATOM 2460 O O . THR A 1 308 ? 1.408 -0.824 -15.305 1.00 95.81 308 THR A O 1
ATOM 2463 N N . ALA A 1 309 ? 1.477 -0.563 -17.543 1.00 96.62 309 ALA A N 1
ATOM 2464 C CA . ALA A 1 309 ? 0.065 -0.217 -17.709 1.00 96.62 309 ALA A CA 1
ATOM 2465 C C . ALA A 1 309 ? -0.857 -1.402 -17.361 1.00 96.62 309 ALA A C 1
ATOM 2467 O O . ALA A 1 309 ? -1.861 -1.210 -16.682 1.00 96.62 309 ALA A O 1
ATOM 2468 N N . GLU A 1 310 ? -0.466 -2.634 -17.707 1.00 95.94 310 GLU A N 1
ATOM 2469 C CA . GLU A 1 310 ? -1.212 -3.878 -17.442 1.00 95.94 310 GLU A CA 1
ATOM 2470 C C . GLU A 1 310 ? -1.523 -4.075 -15.952 1.00 95.94 310 GLU A C 1
ATOM 2472 O O . GLU A 1 310 ? -2.509 -4.705 -15.577 1.00 95.94 310 GLU A O 1
ATOM 2477 N N . ARG A 1 311 ? -0.707 -3.490 -15.065 1.00 94.69 311 ARG A N 1
ATOM 2478 C CA . ARG A 1 311 ? -0.943 -3.509 -13.612 1.00 94.69 311 ARG A CA 1
ATOM 2479 C C . ARG A 1 311 ? -2.286 -2.878 -13.234 1.00 94.69 311 ARG A C 1
ATOM 2481 O O . ARG A 1 311 ? -2.808 -3.208 -12.177 1.00 94.69 311 ARG A O 1
ATOM 2488 N N . PHE A 1 312 ? -2.814 -1.992 -14.075 1.00 95.56 312 PHE A N 1
ATOM 2489 C CA . PHE A 1 312 ? -4.076 -1.279 -13.895 1.00 95.56 312 PHE A CA 1
ATOM 2490 C C . PHE A 1 312 ? -5.220 -1.877 -14.720 1.00 95.56 312 PHE A C 1
ATOM 2492 O O . PHE A 1 312 ? -6.317 -1.329 -14.700 1.00 95.56 312 PHE A O 1
ATOM 2499 N N . HIS A 1 313 ? -4.997 -2.988 -15.429 1.00 94.88 313 HIS A N 1
ATOM 2500 C CA . HIS A 1 313 ? -5.998 -3.583 -16.315 1.00 94.88 313 HIS A CA 1
ATOM 2501 C C . HIS A 1 313 ? -7.306 -3.915 -15.585 1.00 94.88 313 HIS A C 1
ATOM 2503 O O . HIS A 1 313 ? -8.377 -3.767 -16.155 1.00 94.88 313 HIS A O 1
ATOM 2509 N N . THR A 1 314 ? -7.254 -4.311 -14.310 1.00 93.44 314 THR A N 1
ATOM 2510 C CA . THR A 1 314 ? -8.457 -4.643 -13.524 1.00 93.44 314 THR A CA 1
ATOM 2511 C C . THR A 1 314 ? -9.403 -3.460 -13.296 1.00 93.44 314 THR A C 1
ATOM 2513 O O . THR A 1 314 ? -10.520 -3.667 -12.834 1.00 93.44 314 THR A O 1
ATOM 2516 N N . LEU A 1 315 ? -8.977 -2.232 -13.609 1.00 94.75 315 LEU A N 1
ATOM 2517 C CA . LEU A 1 315 ? -9.793 -1.022 -13.494 1.00 94.75 315 LEU A CA 1
ATOM 2518 C C . LEU A 1 315 ? -10.675 -0.759 -14.722 1.00 94.75 315 LEU A C 1
ATOM 2520 O O . LEU A 1 315 ? -11.510 0.140 -14.671 1.00 94.75 315 LEU A O 1
ATOM 2524 N N . PHE A 1 316 ? -10.466 -1.498 -15.810 1.00 95.38 316 PHE A N 1
ATOM 2525 C CA . PHE A 1 316 ? -11.084 -1.261 -17.111 1.00 95.38 316 PHE A CA 1
ATOM 2526 C C . PHE A 1 316 ? -11.607 -2.571 -17.695 1.00 95.38 316 PHE A C 1
ATOM 2528 O O . PHE A 1 316 ? -11.145 -3.656 -17.334 1.00 95.38 316 PHE A O 1
ATOM 2535 N N . ASP A 1 317 ? -12.533 -2.475 -18.645 1.00 95.50 317 ASP A N 1
ATOM 2536 C CA . ASP A 1 317 ? -12.787 -3.605 -19.535 1.00 95.50 317 ASP A CA 1
ATOM 2537 C C . ASP A 1 317 ? -11.656 -3.762 -20.573 1.00 95.50 317 ASP A C 1
ATOM 2539 O O . ASP A 1 317 ? -10.881 -2.836 -20.839 1.00 95.50 317 ASP A O 1
ATOM 2543 N N . ASP A 1 318 ? -11.551 -4.949 -21.176 1.00 95.88 318 ASP A N 1
ATOM 2544 C CA . ASP A 1 318 ? -10.497 -5.277 -22.144 1.00 95.88 318 ASP A CA 1
ATOM 2545 C C . ASP A 1 318 ? -10.440 -4.316 -23.345 1.00 95.88 318 ASP A C 1
ATOM 2547 O O . ASP A 1 318 ? -9.366 -4.087 -23.911 1.00 95.88 318 ASP A O 1
ATOM 2551 N N . ALA A 1 319 ? -11.588 -3.819 -23.811 1.00 96.94 319 ALA A N 1
ATOM 2552 C CA . ALA A 1 319 ? -11.668 -2.992 -25.011 1.00 96.94 319 ALA A CA 1
ATOM 2553 C C . ALA A 1 319 ? -11.237 -1.552 -24.709 1.00 96.94 319 ALA A C 1
ATOM 2555 O O . ALA A 1 319 ? -10.464 -0.962 -25.469 1.00 96.94 319 ALA A O 1
ATOM 2556 N N . GLU A 1 320 ? -11.693 -1.013 -23.583 1.00 96.38 320 GLU A N 1
ATOM 2557 C CA . GLU A 1 320 ? -11.294 0.281 -23.053 1.00 96.38 320 GLU A CA 1
ATOM 2558 C C . GLU A 1 320 ? -9.803 0.294 -22.721 1.00 96.38 320 GLU A C 1
ATOM 2560 O O . GLU A 1 320 ? -9.089 1.188 -23.180 1.00 96.38 320 GLU A O 1
ATOM 2565 N N . PHE A 1 321 ? -9.295 -0.732 -22.031 1.00 97.56 321 PHE A N 1
ATOM 2566 C CA . PHE A 1 321 ? -7.873 -0.830 -21.709 1.00 97.56 321 PHE A CA 1
ATOM 2567 C C . PHE A 1 321 ? -7.004 -0.793 -22.970 1.00 97.56 321 PHE A C 1
ATOM 2569 O O . PHE A 1 321 ? -6.082 0.016 -23.063 1.00 97.56 321 PHE A O 1
ATOM 2576 N N . LYS A 1 322 ? -7.331 -1.604 -23.986 1.00 96.81 322 LYS A N 1
ATOM 2577 C CA . LYS A 1 322 ? -6.591 -1.635 -25.262 1.00 96.81 322 LYS A CA 1
ATOM 2578 C C . LYS A 1 322 ? -6.664 -0.318 -26.027 1.00 96.81 322 LYS A C 1
ATOM 2580 O O . LYS A 1 322 ? -5.737 0.001 -26.768 1.00 96.81 322 LYS A O 1
ATOM 2585 N N . LYS A 1 323 ? -7.758 0.431 -25.877 1.00 96.56 323 LYS A N 1
ATOM 2586 C CA . LYS A 1 323 ? -7.905 1.763 -26.468 1.00 96.56 323 LYS A CA 1
ATOM 2587 C C . LYS A 1 323 ? -7.020 2.787 -25.755 1.00 96.56 323 LYS A C 1
ATOM 2589 O O . LYS A 1 323 ? -6.396 3.602 -26.427 1.00 96.56 323 LYS A O 1
ATOM 2594 N N . LEU A 1 324 ? -6.975 2.754 -24.424 1.00 96.88 324 LEU A N 1
ATOM 2595 C CA . LEU A 1 324 ? -6.213 3.706 -23.611 1.00 96.88 324 LEU A CA 1
ATOM 2596 C C . LEU A 1 324 ? -4.705 3.419 -23.630 1.00 96.88 324 LEU A C 1
ATOM 2598 O O . LEU A 1 324 ? -3.905 4.351 -23.723 1.00 96.88 324 LEU A O 1
ATOM 2602 N N . PHE A 1 325 ? -4.326 2.142 -23.586 1.00 97.75 325 PHE A N 1
ATOM 2603 C CA . PHE A 1 325 ? -2.948 1.661 -23.460 1.00 97.75 325 PHE A CA 1
ATOM 2604 C C . PHE A 1 325 ? -2.630 0.619 -24.550 1.00 97.75 325 PHE A C 1
ATOM 2606 O O . PHE A 1 325 ? -2.415 -0.557 -24.253 1.00 97.75 325 PHE A O 1
ATOM 2613 N N . PRO A 1 326 ? -2.631 1.010 -25.837 1.00 96.50 326 PRO A N 1
ATOM 2614 C CA . PRO A 1 326 ? -2.430 0.075 -26.937 1.00 96.50 326 PRO A CA 1
ATOM 2615 C C . PRO A 1 326 ? -1.010 -0.494 -26.948 1.00 96.50 326 PRO A C 1
ATOM 2617 O O . PRO A 1 326 ? -0.047 0.168 -26.574 1.00 96.50 326 PRO A O 1
ATOM 2620 N N . ASN A 1 327 ? -0.847 -1.704 -27.475 1.00 92.81 327 ASN A N 1
ATOM 2621 C CA . ASN A 1 327 ? 0.469 -2.323 -27.600 1.00 92.81 327 ASN A CA 1
ATOM 2622 C C . ASN A 1 327 ? 1.295 -1.649 -28.716 1.00 92.81 327 ASN A C 1
ATOM 2624 O O . ASN A 1 327 ? 1.109 -1.927 -29.905 1.00 92.81 327 ASN A O 1
ATOM 2628 N N . VAL A 1 328 ? 2.196 -0.742 -28.333 1.00 91.94 328 VAL A N 1
ATOM 2629 C CA . VAL A 1 328 ? 3.012 0.050 -29.264 1.00 91.94 328 VAL A CA 1
ATOM 2630 C C . VAL A 1 328 ? 4.195 -0.769 -29.787 1.00 91.94 328 VAL A C 1
ATOM 2632 O O . VAL A 1 328 ? 5.030 -1.254 -29.026 1.00 91.94 328 VAL A O 1
ATOM 2635 N N . GLN A 1 329 ? 4.297 -0.894 -31.111 1.00 84.12 329 GLN A N 1
ATOM 2636 C CA . GLN A 1 329 ? 5.425 -1.555 -31.775 1.00 84.12 329 GLN A CA 1
ATOM 2637 C C . GLN A 1 329 ? 6.570 -0.568 -32.037 1.00 84.12 329 GLN A C 1
ATOM 2639 O O . GLN A 1 329 ? 6.304 0.608 -32.273 1.00 84.12 329 GLN A O 1
ATOM 2644 N N . PRO A 1 330 ? 7.843 -0.997 -32.043 1.00 77.12 330 PRO A N 1
ATOM 2645 C CA . PRO A 1 330 ? 8.947 -0.127 -32.447 1.00 77.12 330 PRO A CA 1
ATOM 2646 C C . PRO A 1 330 ? 8.776 0.346 -33.902 1.00 77.12 330 PRO A C 1
ATOM 2648 O O . PRO A 1 330 ? 8.284 -0.405 -34.747 1.00 77.12 330 PRO A O 1
ATOM 2651 N N . LYS A 1 331 ? 9.203 1.581 -34.212 1.00 76.44 331 LYS A N 1
ATOM 2652 C CA . LYS A 1 331 ? 9.240 2.072 -35.599 1.00 76.44 331 LYS A CA 1
ATOM 2653 C C . LYS A 1 331 ? 10.141 1.147 -36.417 1.00 76.44 331 LYS A C 1
ATOM 2655 O O . LYS A 1 331 ? 11.303 0.942 -36.065 1.00 76.44 331 LYS A O 1
ATOM 2660 N N . VAL A 1 332 ? 9.623 0.602 -37.517 1.00 66.12 332 VAL A N 1
ATOM 2661 C CA . VAL A 1 332 ? 10.461 -0.096 -38.496 1.00 66.12 332 VAL A CA 1
ATOM 2662 C C . VAL A 1 332 ? 11.420 0.950 -39.055 1.00 66.12 332 VAL A C 1
ATOM 2664 O O . VAL A 1 332 ? 10.983 1.906 -39.698 1.00 66.12 332 VAL A O 1
ATOM 2667 N N . ARG A 1 333 ? 12.725 0.815 -38.790 1.00 57.44 333 ARG A N 1
ATOM 2668 C CA . ARG A 1 333 ? 13.732 1.551 -39.561 1.00 57.44 333 ARG A CA 1
ATOM 2669 C C . ARG A 1 333 ? 13.569 1.072 -40.998 1.00 57.44 333 ARG A C 1
ATOM 2671 O O . ARG A 1 333 ? 14.039 -0.013 -41.331 1.00 57.44 333 ARG A O 1
ATOM 2678 N N . ASN A 1 334 ? 12.882 1.848 -41.835 1.00 44.22 334 ASN A N 1
ATOM 2679 C CA . ASN A 1 334 ? 13.007 1.679 -43.273 1.00 44.22 334 ASN A CA 1
ATOM 2680 C C . ASN A 1 334 ? 14.499 1.812 -43.564 1.00 44.22 334 ASN A C 1
ATOM 2682 O O . ASN A 1 334 ? 15.071 2.894 -43.423 1.00 44.22 334 ASN A O 1
ATOM 2686 N N . GLN A 1 335 ? 15.137 0.693 -43.904 1.00 43.19 335 GLN A N 1
ATOM 2687 C CA . GLN A 1 335 ? 16.371 0.739 -44.658 1.00 43.19 335 GLN A CA 1
ATOM 2688 C C . GLN A 1 335 ? 16.010 1.511 -45.921 1.00 43.19 335 GLN A C 1
ATOM 2690 O O . GLN A 1 335 ? 15.339 0.992 -46.809 1.00 43.19 335 GLN A O 1
ATOM 2695 N N . LEU A 1 336 ? 16.386 2.787 -45.966 1.00 42.50 336 LEU A N 1
ATOM 2696 C CA . LEU A 1 336 ? 16.610 3.455 -47.230 1.00 42.50 336 LEU A CA 1
ATOM 2697 C C . LEU A 1 336 ? 17.703 2.632 -47.912 1.00 42.50 336 LEU A C 1
ATOM 2699 O O . LEU A 1 336 ? 18.891 2.837 -47.675 1.00 42.50 336 LEU A O 1
ATOM 2703 N N . THR A 1 337 ? 17.289 1.644 -48.704 1.00 43.38 337 THR A N 1
ATOM 2704 C CA . THR A 1 337 ? 18.042 1.172 -49.859 1.00 43.38 337 THR A CA 1
ATOM 2705 C C . THR A 1 337 ? 18.262 2.396 -50.734 1.00 43.38 337 THR A C 1
ATOM 2707 O O . THR A 1 337 ? 17.426 2.747 -51.564 1.00 43.38 337 THR A O 1
ATOM 2710 N N . LEU A 1 338 ? 19.355 3.103 -50.459 1.00 38.06 338 LEU A N 1
ATOM 2711 C CA . LEU A 1 338 ? 19.983 3.996 -51.411 1.00 38.06 338 LEU A CA 1
ATOM 2712 C C . LEU A 1 338 ? 20.587 3.082 -52.478 1.00 38.06 338 LEU A C 1
ATOM 2714 O O . LEU A 1 338 ? 21.584 2.403 -52.230 1.00 38.06 338 LEU A O 1
ATOM 2718 N N . PHE A 1 339 ? 19.872 2.993 -53.598 1.00 43.97 339 PHE A N 1
ATOM 2719 C CA . PHE A 1 339 ? 20.461 2.671 -54.891 1.00 43.97 339 PHE A CA 1
ATOM 2720 C C . PHE A 1 339 ? 21.495 3.729 -55.269 1.00 43.97 339 PHE A C 1
ATOM 2722 O O . PHE A 1 339 ? 21.264 4.915 -54.923 1.00 43.97 339 PHE A O 1
#